Protein AF-A0A9W8U5X9-F1 (afdb_monomer_lite)

pLDDT: mean 73.39, std 24.82, range [21.52, 97.94]

Structure (mmCIF, N/CA/C/O backbone):
data_AF-A0A9W8U5X9-F1
#
_entry.id   AF-A0A9W8U5X9-F1
#
loop_
_atom_site.group_PDB
_atom_site.id
_atom_site.type_symbol
_atom_site.label_atom_id
_atom_site.label_alt_id
_atom_site.label_comp_id
_atom_site.label_asym_id
_atom_site.label_entity_id
_atom_site.label_seq_id
_atom_site.pdbx_PDB_ins_code
_atom_site.Cartn_x
_atom_site.Cartn_y
_atom_site.Cartn_z
_atom_site.occupancy
_atom_site.B_iso_or_equiv
_atom_site.auth_seq_id
_atom_site.auth_comp_id
_atom_site.auth_asym_id
_atom_site.auth_atom_id
_atom_site.pdbx_PDB_model_num
ATOM 1 N N . MET A 1 1 ? -7.159 12.936 2.677 1.00 35.84 1 MET A N 1
ATOM 2 C CA . MET A 1 1 ? -6.152 11.937 3.101 1.00 35.84 1 MET A CA 1
ATOM 3 C C . MET A 1 1 ? -6.748 10.562 2.838 1.00 35.84 1 MET A C 1
ATOM 5 O O . MET A 1 1 ? -7.940 10.432 3.098 1.00 35.84 1 MET A O 1
ATOM 9 N N . PRO A 1 2 ? -6.015 9.582 2.287 1.00 42.84 2 PRO A N 1
ATOM 10 C CA . PRO A 1 2 ? -6.520 8.214 2.183 1.00 42.84 2 PRO A CA 1
ATOM 11 C C . PRO A 1 2 ? -6.536 7.567 3.576 1.00 42.84 2 PRO A C 1
ATOM 13 O O . PRO A 1 2 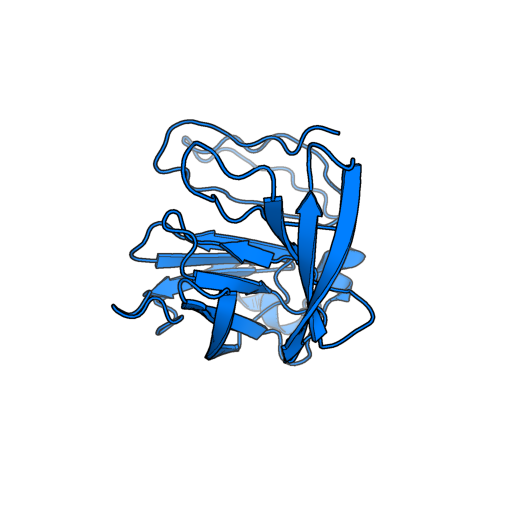? -5.549 7.655 4.303 1.00 42.84 2 PRO A O 1
ATOM 16 N N . ALA A 1 3 ? -7.657 6.956 3.952 1.00 40.34 3 ALA A N 1
ATOM 17 C CA . ALA A 1 3 ? -7.837 6.244 5.214 1.00 40.34 3 ALA A CA 1
ATOM 18 C C . ALA A 1 3 ? -8.551 4.914 4.932 1.00 40.34 3 ALA A C 1
ATOM 20 O O . ALA A 1 3 ? -9.493 4.897 4.141 1.00 40.34 3 ALA A O 1
ATOM 21 N N . ILE A 1 4 ? -8.103 3.814 5.548 1.00 53.66 4 ILE A N 1
ATOM 22 C CA . ILE A 1 4 ? -8.698 2.475 5.357 1.00 53.66 4 ILE A CA 1
ATOM 23 C C . ILE A 1 4 ? -9.261 1.978 6.670 1.00 53.66 4 ILE A C 1
ATOM 25 O O . ILE A 1 4 ? -8.549 1.964 7.666 1.00 53.66 4 ILE A O 1
ATOM 29 N N . GLU A 1 5 ? -10.502 1.520 6.647 1.00 49.66 5 GLU A N 1
ATOM 30 C CA . GLU A 1 5 ? -11.212 1.016 7.814 1.00 49.66 5 GLU A CA 1
ATOM 31 C C . GLU A 1 5 ? -10.883 -0.457 8.104 1.00 49.66 5 GLU A C 1
ATOM 33 O O . GLU A 1 5 ? -11.102 -1.325 7.255 1.00 49.66 5 GLU A O 1
ATOM 38 N N . PHE A 1 6 ? -10.439 -0.775 9.320 1.00 51.28 6 PHE A N 1
ATOM 39 C CA . PHE A 1 6 ? -10.367 -2.148 9.826 1.00 51.28 6 PHE A CA 1
ATOM 40 C C . PHE A 1 6 ? -11.738 -2.558 10.365 1.00 51.28 6 PHE A C 1
ATOM 42 O O . PHE A 1 6 ? -12.328 -1.851 11.180 1.00 51.28 6 PHE A O 1
ATOM 49 N N . ALA A 1 7 ? -12.263 -3.689 9.887 1.00 44.75 7 ALA A N 1
ATOM 50 C CA . ALA A 1 7 ? -13.548 -4.200 10.348 1.00 44.75 7 ALA A CA 1
ATOM 51 C C . ALA A 1 7 ? -13.396 -4.712 11.783 1.00 44.75 7 ALA A C 1
ATOM 53 O O . ALA A 1 7 ? -12.602 -5.616 12.037 1.00 44.75 7 ALA A O 1
ATOM 54 N N . SER A 1 8 ? -14.181 -4.160 12.699 1.00 46.00 8 SER A N 1
ATOM 55 C CA . SER A 1 8 ? -14.474 -4.792 13.976 1.00 46.00 8 SER A CA 1
ATOM 56 C C . SER A 1 8 ? -15.740 -5.646 13.837 1.00 46.00 8 SER A C 1
ATOM 58 O O . SER A 1 8 ? -16.593 -5.408 12.980 1.00 46.00 8 SER A O 1
ATOM 60 N N . SER A 1 9 ? -15.818 -6.705 14.645 1.00 43.50 9 SER A N 1
ATOM 61 C CA . SER A 1 9 ? -16.975 -7.596 14.780 1.00 43.50 9 SER A CA 1
ATOM 62 C C . SER A 1 9 ? -18.294 -6.822 14.798 1.00 43.50 9 SER A C 1
ATOM 64 O O . SER A 1 9 ? -18.358 -5.785 15.459 1.00 43.50 9 SER A O 1
ATOM 66 N N . TYR A 1 10 ? -19.341 -7.357 14.154 1.00 39.31 10 TYR A N 1
ATOM 67 C CA . TYR A 1 10 ? -20.735 -6.921 14.328 1.00 39.31 10 TYR A CA 1
ATOM 68 C C . TYR A 1 10 ? -20.986 -6.548 15.809 1.00 39.31 10 TYR A C 1
ATOM 70 O O . TYR A 1 10 ? -21.071 -7.439 16.650 1.00 39.31 10 TYR A O 1
ATOM 78 N N . GLY A 1 11 ? -21.018 -5.244 16.134 1.00 52.34 11 GLY A N 1
ATOM 79 C CA . GLY A 1 11 ? -21.238 -4.740 17.500 1.00 52.34 11 GLY A CA 1
ATOM 80 C C . GLY A 1 11 ? -20.223 -3.745 18.089 1.00 52.34 11 GLY A C 1
ATOM 81 O O . GLY A 1 11 ? -20.489 -3.231 19.170 1.00 52.34 11 GLY A O 1
ATOM 82 N N . SER A 1 12 ? -19.096 -3.430 17.439 1.00 63.41 12 SER A N 1
ATOM 83 C CA . SER A 1 12 ? -18.187 -2.375 17.934 1.00 63.41 12 SER A CA 1
ATOM 84 C C . SER A 1 12 ? -18.509 -1.016 17.307 1.00 63.41 12 SER A C 1
ATOM 86 O O . SER A 1 12 ? -18.549 -0.893 16.088 1.00 63.41 12 SER A O 1
ATOM 88 N N . SER A 1 13 ? -18.698 0.017 18.136 1.00 83.38 13 SER A N 1
ATOM 89 C CA . SER A 1 13 ? -18.871 1.410 17.688 1.00 83.38 13 SER A CA 1
ATOM 90 C C . SER A 1 13 ? -17.575 2.047 17.185 1.00 83.38 13 SER A C 1
ATOM 92 O O . SER A 1 13 ? -17.617 3.112 16.565 1.00 83.38 13 SER A O 1
ATOM 94 N N . VAL A 1 14 ? -16.431 1.412 17.458 1.00 84.94 14 VAL A N 1
ATOM 95 C CA . VAL A 1 14 ? -15.103 1.917 17.117 1.00 84.94 14 VAL A CA 1
ATOM 96 C C . VAL A 1 14 ? -14.559 1.215 15.875 1.00 84.94 14 VAL A C 1
ATOM 98 O O . VAL A 1 14 ? -14.486 -0.020 15.809 1.00 84.94 14 VAL A O 1
ATOM 101 N N . HIS A 1 15 ? -14.124 2.032 14.921 1.00 82.88 15 HIS A N 1
ATOM 102 C CA . HIS A 1 15 ? -13.477 1.640 13.675 1.00 82.88 15 HIS A CA 1
ATOM 103 C C . HIS A 1 15 ? -12.040 2.149 13.674 1.00 82.88 15 HIS A C 1
ATOM 105 O O . HIS A 1 15 ? -11.787 3.296 14.039 1.00 82.88 15 HIS A O 1
ATOM 111 N N . HIS A 1 16 ? -11.088 1.320 13.257 1.00 84.12 16 HIS A N 1
ATOM 112 C CA . HIS A 1 16 ? -9.693 1.747 13.165 1.00 84.12 16 HIS A CA 1
ATOM 113 C C . HIS A 1 16 ? -9.366 2.165 11.740 1.00 84.12 16 HIS A C 1
ATOM 115 O O . HIS A 1 16 ? -9.841 1.544 10.794 1.00 84.12 16 HIS A O 1
ATOM 121 N N . LEU A 1 17 ? -8.559 3.211 11.591 1.00 84.88 17 LEU A N 1
ATOM 122 C CA . LEU A 1 17 ? -8.141 3.756 10.308 1.00 84.88 17 LEU A CA 1
ATOM 123 C C . LEU A 1 17 ? -6.622 3.858 10.259 1.00 84.88 17 LEU A C 1
ATOM 125 O O . LEU A 1 17 ? -6.028 4.400 11.183 1.00 84.88 17 LEU A O 1
ATOM 129 N N . VAL A 1 18 ? -5.983 3.411 9.181 1.00 86.06 18 VAL A N 1
ATOM 130 C CA . VAL A 1 18 ? -4.566 3.735 8.935 1.00 86.06 18 VAL A CA 1
ATOM 131 C C . VAL A 1 18 ? -4.474 4.826 7.889 1.00 86.06 18 VAL A C 1
ATOM 133 O O . VAL A 1 18 ? -5.114 4.743 6.841 1.00 86.06 18 VAL A O 1
ATOM 136 N N . SER A 1 19 ? -3.662 5.838 8.181 1.00 85.00 19 SER A N 1
ATOM 137 C CA . SER A 1 19 ? -3.425 6.978 7.303 1.00 85.00 19 SER A CA 1
ATOM 138 C C . SER A 1 19 ? -1.935 7.194 7.058 1.00 85.00 19 SER A C 1
ATOM 140 O O . SER A 1 19 ? -1.119 7.147 7.983 1.00 85.00 19 SER A O 1
ATOM 142 N N . GLY A 1 20 ? -1.599 7.456 5.797 1.00 83.06 20 GLY A N 1
ATOM 143 C CA . GLY A 1 20 ? -0.286 7.920 5.359 1.00 83.06 20 GLY A CA 1
ATOM 144 C C . GLY A 1 20 ? -0.199 9.445 5.268 1.00 83.06 20 GLY A C 1
ATOM 145 O O . GLY A 1 20 ? -1.198 10.157 5.377 1.00 83.06 20 GLY A O 1
ATOM 146 N N . SER A 1 21 ? 1.008 9.966 5.044 1.00 78.19 21 SER A N 1
ATOM 147 C CA . SER A 1 21 ? 1.238 11.404 4.887 1.00 78.19 21 SER A CA 1
ATOM 148 C C . SER A 1 21 ? 2.274 11.721 3.809 1.00 78.19 21 SER A C 1
ATOM 150 O O . SER A 1 21 ? 3.272 11.023 3.649 1.00 78.19 21 SER A O 1
ATOM 152 N N . TYR A 1 22 ? 2.064 12.847 3.120 1.00 80.44 22 TYR A N 1
ATOM 153 C CA . TYR A 1 22 ? 3.024 13.440 2.183 1.00 80.44 22 TYR A CA 1
ATOM 154 C C . TYR A 1 22 ? 4.169 14.178 2.887 1.00 80.44 22 TYR A C 1
ATOM 156 O O . TYR A 1 22 ? 5.145 14.544 2.240 1.00 80.44 22 TYR A O 1
ATOM 164 N N . THR A 1 23 ? 4.053 14.439 4.190 1.00 77.94 23 THR A N 1
ATOM 165 C CA . THR A 1 23 ? 4.989 15.293 4.941 1.00 77.94 23 THR A CA 1
ATOM 166 C C . THR A 1 23 ? 5.577 14.616 6.173 1.00 77.94 23 THR A C 1
ATOM 168 O O . THR A 1 23 ? 6.501 15.153 6.777 1.00 77.94 23 THR A O 1
ATOM 171 N N . ASN A 1 24 ? 5.083 13.433 6.544 1.00 80.81 24 ASN A N 1
ATOM 172 C CA . ASN A 1 24 ? 5.564 12.678 7.695 1.00 80.81 24 ASN A CA 1
ATOM 173 C C . ASN A 1 24 ? 5.850 11.226 7.295 1.00 80.81 24 ASN A C 1
ATOM 175 O O . ASN A 1 24 ? 5.055 10.612 6.590 1.00 80.81 24 ASN A O 1
ATOM 179 N N . LYS A 1 25 ? 6.972 10.680 7.778 1.00 89.12 25 LYS A N 1
ATOM 180 C CA . LYS A 1 25 ? 7.417 9.298 7.527 1.00 89.12 25 LYS A CA 1
ATOM 181 C C . LYS A 1 25 ? 6.782 8.263 8.469 1.00 89.12 25 LYS A C 1
ATOM 183 O O . LYS A 1 25 ? 7.341 7.191 8.697 1.00 89.12 25 LYS A O 1
ATOM 188 N N . THR A 1 26 ? 5.644 8.615 9.050 1.00 88.00 26 THR A N 1
ATOM 189 C CA . THR A 1 26 ? 4.918 7.846 10.060 1.00 88.00 26 THR A CA 1
ATOM 190 C C . THR A 1 26 ? 3.534 7.534 9.516 1.00 88.00 26 THR A C 1
ATOM 192 O O . THR A 1 26 ? 2.896 8.409 8.926 1.00 88.00 26 THR A O 1
ATOM 195 N N . LEU A 1 27 ? 3.067 6.308 9.731 1.00 86.25 27 LEU A N 1
ATOM 196 C CA . LEU A 1 27 ? 1.662 5.960 9.558 1.00 86.25 27 LEU A CA 1
ATOM 197 C C . LEU A 1 27 ? 0.915 6.251 10.862 1.00 86.25 27 LEU A C 1
ATOM 199 O O . LEU A 1 27 ? 1.410 5.971 11.956 1.00 86.25 27 LEU A O 1
ATOM 203 N N . PHE A 1 28 ? -0.284 6.804 10.745 1.00 85.94 28 PHE A N 1
ATOM 204 C CA . PHE A 1 28 ? -1.136 7.125 11.884 1.00 85.94 28 PHE A CA 1
ATOM 205 C C . PHE A 1 28 ? -2.256 6.097 11.969 1.00 85.94 28 PHE A C 1
ATOM 207 O O . PHE A 1 28 ? -3.054 5.991 11.037 1.00 85.94 28 PHE A O 1
ATOM 214 N N . LEU A 1 29 ? -2.318 5.363 13.080 1.00 87.69 29 LEU A N 1
ATOM 215 C CA . LEU A 1 29 ? -3.472 4.544 13.419 1.00 87.69 29 LEU A CA 1
ATOM 216 C C . LEU A 1 29 ? -4.455 5.421 14.188 1.00 87.69 29 LEU A C 1
ATOM 218 O O . LEU A 1 29 ? -4.180 5.860 15.305 1.00 87.69 29 LEU A O 1
ATOM 222 N N . LEU A 1 30 ? -5.600 5.681 13.583 1.00 85.50 30 LEU A N 1
ATOM 223 C CA . LEU A 1 30 ? -6.680 6.466 14.153 1.00 85.50 30 LEU A CA 1
ATOM 224 C C . LEU A 1 30 ? -7.798 5.531 14.616 1.00 85.50 30 LEU A C 1
ATOM 226 O O . LEU A 1 30 ? -7.996 4.462 14.041 1.00 85.50 30 LEU A O 1
ATOM 230 N N . ALA A 1 31 ? -8.543 5.946 15.629 1.00 85.31 31 ALA A N 1
ATOM 231 C CA . ALA A 1 31 ? -9.768 5.294 16.061 1.00 85.31 31 ALA A CA 1
ATOM 232 C C . ALA A 1 31 ? -10.932 6.270 15.872 1.00 85.31 31 ALA A C 1
ATOM 234 O O . ALA A 1 31 ? -10.899 7.394 16.373 1.00 85.31 31 ALA A O 1
ATOM 235 N N . PHE A 1 32 ? -11.939 5.850 15.114 1.00 84.12 32 PHE A N 1
ATOM 236 C CA . PHE A 1 32 ? -13.176 6.584 14.907 1.00 84.12 32 PHE A CA 1
ATOM 237 C C . PHE A 1 32 ? -14.304 5.917 15.689 1.00 84.12 32 PHE A C 1
ATOM 239 O O . PHE A 1 32 ? -14.689 4.789 15.380 1.00 84.12 32 PHE A O 1
ATOM 246 N N . ASP A 1 33 ? -14.831 6.611 16.692 1.00 84.06 33 ASP A N 1
ATOM 247 C CA . ASP A 1 33 ? -16.023 6.187 17.421 1.00 84.06 33 ASP A CA 1
ATOM 248 C C . ASP A 1 33 ? -17.265 6.773 16.740 1.00 84.06 33 ASP A C 1
ATOM 250 O O . ASP A 1 33 ? -17.455 7.989 16.692 1.00 84.06 33 ASP A O 1
ATOM 254 N N . THR A 1 34 ? -18.123 5.907 16.209 1.00 84.19 34 THR A N 1
ATOM 255 C CA . THR A 1 34 ? -19.346 6.298 15.491 1.00 84.19 34 THR A CA 1
ATOM 256 C C . THR A 1 34 ? -20.439 6.861 16.397 1.00 84.19 34 THR A C 1
ATOM 258 O O . THR A 1 34 ? -21.255 7.661 15.933 1.00 84.19 34 THR A O 1
ATOM 261 N N . ILE A 1 35 ? -20.458 6.486 17.681 1.00 88.38 35 ILE A N 1
ATOM 262 C CA . ILE A 1 35 ? -21.434 6.971 18.664 1.00 88.38 35 ILE A CA 1
ATOM 263 C C . ILE A 1 35 ? -20.991 8.339 19.176 1.00 88.38 35 ILE A C 1
ATOM 265 O O . ILE A 1 35 ? -21.757 9.301 19.110 1.00 88.38 35 ILE A O 1
ATOM 269 N N . ALA A 1 36 ? -19.744 8.441 19.643 1.00 90.88 36 ALA A N 1
ATOM 270 C CA . ALA A 1 36 ? -19.184 9.696 20.142 1.00 90.88 36 ALA A CA 1
ATOM 271 C C . ALA A 1 36 ? -18.856 10.691 19.014 1.00 90.88 36 ALA A C 1
ATOM 273 O O . ALA A 1 36 ? -18.703 11.884 19.273 1.00 90.88 36 ALA A O 1
ATOM 274 N N . ARG A 1 37 ? -18.770 10.212 17.764 1.00 87.56 37 ARG A N 1
ATOM 275 C CA . ARG A 1 37 ? -18.363 10.969 16.566 1.00 87.56 37 ARG A CA 1
ATOM 276 C C . ARG A 1 37 ? -16.992 11.618 16.728 1.00 87.56 37 ARG A C 1
ATOM 278 O O . ARG A 1 37 ? -16.761 12.738 16.274 1.00 87.56 37 ARG A O 1
ATOM 285 N N . THR A 1 38 ? -16.081 10.910 17.383 1.00 87.25 38 THR A N 1
ATOM 286 C CA . THR A 1 38 ? -14.722 11.378 17.651 1.00 87.25 38 THR A CA 1
ATOM 287 C C . THR A 1 38 ? -13.715 10.584 16.836 1.00 87.25 38 THR A C 1
ATOM 289 O O . THR A 1 38 ? -13.844 9.376 16.659 1.00 87.25 38 THR A O 1
ATOM 292 N N . LEU A 1 39 ? -12.699 11.285 16.335 1.00 84.38 39 LEU A N 1
ATOM 293 C CA . LEU A 1 39 ? -11.536 10.695 15.687 1.00 84.38 39 LEU A CA 1
ATOM 294 C C . LEU A 1 39 ? -10.322 10.971 16.569 1.00 84.38 39 LEU A C 1
ATOM 296 O O . LEU A 1 39 ? -9.963 12.129 16.783 1.00 84.38 39 LEU A O 1
ATOM 300 N N . THR A 1 40 ? -9.701 9.921 17.089 1.00 87.56 40 THR A N 1
ATOM 301 C CA . THR A 1 40 ? -8.541 10.024 17.975 1.00 87.56 40 THR A CA 1
ATOM 302 C C . THR A 1 40 ? -7.329 9.350 17.353 1.00 87.56 40 THR A C 1
ATOM 304 O O . THR A 1 40 ? -7.445 8.391 16.591 1.00 87.56 40 THR A O 1
ATOM 307 N N . LEU A 1 41 ? -6.141 9.861 17.667 1.00 87.31 41 LEU A N 1
ATOM 308 C CA . LEU A 1 41 ? -4.899 9.164 17.364 1.00 87.31 41 LEU A CA 1
ATOM 309 C C . LEU A 1 41 ? -4.738 8.023 18.372 1.00 87.31 41 LEU A C 1
ATOM 311 O O . LEU A 1 41 ? -4.565 8.284 19.559 1.00 87.31 41 LEU A O 1
ATOM 315 N N . ASN A 1 42 ? -4.795 6.781 17.899 1.00 85.88 42 ASN A N 1
ATOM 316 C CA . ASN A 1 42 ? -4.595 5.602 18.735 1.00 85.88 42 ASN A CA 1
ATOM 317 C C . ASN A 1 42 ? -3.099 5.303 18.905 1.00 85.88 42 ASN A C 1
ATOM 319 O O . ASN A 1 42 ? -2.603 5.152 20.018 1.00 85.88 42 ASN A O 1
ATOM 323 N N . SER A 1 43 ? -2.358 5.253 17.797 1.00 89.94 43 SER A N 1
ATOM 324 C CA . SER A 1 43 ? -0.911 5.036 17.818 1.00 89.94 43 SER A CA 1
ATOM 325 C C . SER A 1 43 ? -0.236 5.520 16.536 1.00 89.94 43 SER A C 1
ATOM 327 O O . SER A 1 43 ? -0.880 5.889 15.549 1.00 89.94 43 SER A O 1
ATOM 329 N N . THR A 1 44 ? 1.092 5.529 16.556 1.00 92.75 44 THR A N 1
ATOM 330 C CA . THR A 1 44 ? 1.934 5.780 15.390 1.00 92.75 44 THR A CA 1
ATOM 331 C C . THR A 1 44 ? 2.726 4.529 15.032 1.00 92.75 44 THR A C 1
ATOM 333 O O . THR A 1 44 ? 3.125 3.754 15.901 1.00 92.75 44 THR A O 1
ATOM 336 N N . VAL A 1 45 ? 2.963 4.339 13.737 1.00 89.94 45 VAL A N 1
ATOM 337 C CA . VAL A 1 45 ? 3.711 3.205 13.188 1.00 89.94 45 VAL A CA 1
ATOM 338 C C . VAL A 1 45 ? 4.837 3.750 12.307 1.00 89.94 45 VAL A C 1
ATOM 340 O O . VAL A 1 45 ? 4.587 4.658 11.507 1.00 89.94 45 VAL A O 1
ATOM 343 N N . PRO A 1 46 ? 6.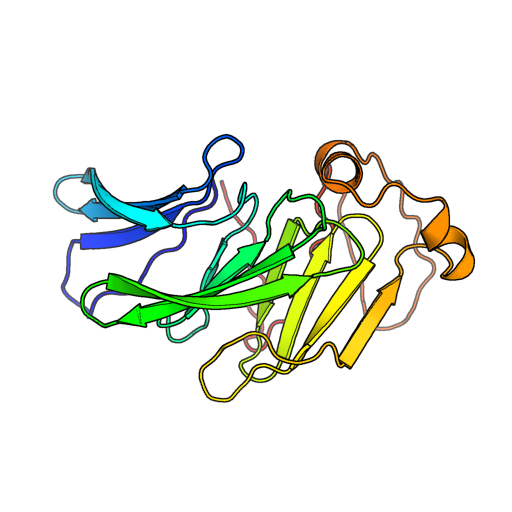073 3.230 12.410 1.00 93.81 46 PRO A N 1
ATOM 344 C CA . PRO A 1 46 ? 7.135 3.577 11.470 1.00 93.81 46 PRO A CA 1
ATOM 345 C C . PRO A 1 46 ? 6.690 3.317 10.022 1.00 93.81 46 PRO A C 1
ATOM 347 O O . PRO A 1 46 ? 6.425 2.177 9.648 1.00 93.81 46 PRO A O 1
ATOM 350 N N . GLY A 1 47 ? 6.568 4.385 9.226 1.00 84.81 47 GLY A N 1
ATOM 351 C CA . GLY A 1 47 ? 6.125 4.305 7.830 1.00 84.81 47 GLY A CA 1
ATOM 352 C C . GLY A 1 47 ? 7.282 4.108 6.853 1.00 84.81 47 GLY A C 1
ATOM 353 O O . GLY A 1 47 ? 7.130 3.469 5.822 1.00 84.81 47 GLY A O 1
ATOM 354 N N . PHE A 1 48 ? 8.473 4.607 7.192 1.00 89.56 48 PHE A N 1
ATOM 355 C CA . PHE A 1 48 ? 9.680 4.526 6.352 1.00 89.56 48 PHE A CA 1
ATOM 356 C C . PHE A 1 48 ? 9.586 5.276 5.009 1.00 89.56 48 PHE A C 1
ATOM 358 O O . PHE A 1 48 ? 10.555 5.304 4.254 1.00 89.56 48 PHE A O 1
ATOM 365 N N . GLY A 1 49 ? 8.487 5.983 4.739 1.00 86.75 49 GLY A N 1
ATOM 366 C CA . GLY A 1 49 ? 8.313 6.767 3.524 1.00 86.75 49 GLY A CA 1
ATOM 367 C C . GLY A 1 49 ? 7.214 7.818 3.638 1.00 86.75 49 GLY A C 1
ATOM 368 O O . GLY A 1 49 ? 6.495 7.900 4.628 1.00 86.75 49 GLY A O 1
ATOM 369 N N . LEU A 1 50 ? 7.109 8.660 2.612 1.00 86.25 50 LEU A N 1
ATOM 370 C CA . LEU A 1 50 ? 5.999 9.600 2.465 1.00 86.25 50 LEU A CA 1
ATOM 371 C C . LEU A 1 50 ? 4.903 8.902 1.659 1.00 86.25 50 LEU A C 1
ATOM 373 O O . LEU A 1 50 ? 5.044 8.726 0.446 1.00 86.25 50 LEU A O 1
ATOM 377 N N . HIS A 1 51 ? 3.852 8.458 2.340 1.00 85.00 51 HIS A N 1
ATOM 378 C CA . HIS A 1 51 ? 2.846 7.572 1.764 1.00 85.00 51 HIS A CA 1
ATOM 379 C C . HIS A 1 51 ? 1.688 8.351 1.153 1.00 85.00 51 HIS A C 1
ATOM 381 O O . HIS A 1 51 ? 0.862 8.935 1.856 1.00 85.00 51 HIS A O 1
ATOM 387 N N . GLN A 1 52 ? 1.624 8.324 -0.177 1.00 82.44 52 GLN A N 1
ATOM 388 C CA . GLN A 1 52 ? 0.503 8.850 -0.954 1.00 82.44 52 GLN A CA 1
ATOM 389 C C . GLN A 1 52 ? -0.689 7.892 -0.950 1.00 82.44 52 GLN A C 1
ATOM 391 O O . GLN A 1 52 ? -1.830 8.350 -0.999 1.00 82.44 52 GLN A O 1
ATOM 396 N N . PHE A 1 53 ? -0.429 6.587 -0.915 1.00 85.44 53 PHE A N 1
ATOM 397 C CA . PHE A 1 53 ? -1.450 5.555 -0.972 1.00 85.44 53 PHE A CA 1
ATOM 398 C C . PHE A 1 53 ? -1.142 4.466 0.046 1.00 85.44 53 PHE A C 1
ATOM 400 O O . PHE A 1 53 ? -0.001 4.021 0.170 1.00 85.44 53 PHE A O 1
ATOM 407 N N . VAL A 1 54 ? -2.178 4.053 0.763 1.00 86.25 54 VAL A N 1
ATOM 408 C CA . VAL A 1 54 ? -2.153 2.944 1.710 1.00 86.25 54 VAL A CA 1
ATOM 409 C C . VAL A 1 54 ? -3.408 2.119 1.427 1.00 86.25 54 VAL A C 1
ATOM 411 O O . VAL A 1 54 ? -4.456 2.698 1.131 1.00 86.25 54 VAL A O 1
ATOM 414 N N . THR A 1 55 ? -3.322 0.796 1.532 1.00 86.94 55 THR A N 1
ATOM 415 C CA . THR A 1 55 ? -4.465 -0.126 1.449 1.00 86.94 55 THR A CA 1
ATOM 416 C C . THR A 1 55 ? -4.282 -1.322 2.388 1.00 86.94 55 THR A C 1
ATOM 418 O O . THR A 1 55 ? -3.216 -1.492 2.981 1.00 86.94 55 THR A O 1
ATOM 421 N N . THR A 1 56 ? -5.320 -2.143 2.534 1.00 87.62 56 THR A N 1
ATOM 422 C CA . THR A 1 56 ? -5.272 -3.437 3.224 1.00 87.62 56 THR A CA 1
ATOM 423 C C . THR A 1 56 ? -5.640 -4.567 2.275 1.00 87.62 56 THR A C 1
ATOM 425 O O . THR A 1 56 ? -6.403 -4.346 1.334 1.00 87.62 56 THR A O 1
ATOM 428 N N . ASN A 1 57 ? -5.208 -5.788 2.590 1.00 86.31 57 ASN A N 1
ATOM 429 C CA . ASN A 1 57 ? -5.786 -6.978 1.966 1.00 86.31 57 ASN A CA 1
ATOM 430 C C . ASN A 1 57 ? -7.249 -7.193 2.411 1.00 86.31 57 ASN A C 1
ATOM 432 O O . ASN A 1 57 ? -7.750 -6.550 3.341 1.00 86.31 57 ASN A O 1
ATOM 436 N N . ALA A 1 58 ? -7.935 -8.153 1.785 1.00 82.69 58 ALA A N 1
ATOM 437 C CA . ALA A 1 58 ? -9.333 -8.472 2.097 1.00 82.69 58 ALA A CA 1
ATOM 438 C C . ALA A 1 58 ? -9.561 -8.907 3.560 1.00 82.69 58 ALA A C 1
ATOM 440 O O . ALA A 1 58 ? -10.594 -8.580 4.146 1.00 82.69 58 ALA A O 1
ATOM 441 N N . ALA A 1 59 ? -8.597 -9.617 4.158 1.00 86.00 59 ALA A N 1
ATOM 442 C CA . ALA A 1 59 ? -8.657 -10.056 5.554 1.00 86.00 59 ALA A CA 1
ATOM 443 C C . ALA A 1 59 ? -8.355 -8.929 6.561 1.00 86.00 59 ALA A C 1
ATOM 445 O O . ALA A 1 59 ? -8.598 -9.096 7.755 1.00 86.00 59 ALA A O 1
ATOM 446 N N . LYS A 1 60 ? -7.862 -7.779 6.082 1.00 85.50 60 LYS A N 1
ATOM 447 C CA . LYS A 1 60 ? -7.462 -6.607 6.874 1.00 85.50 60 LYS A CA 1
ATOM 448 C C . LYS A 1 60 ? -6.396 -6.900 7.931 1.00 85.50 60 LYS A C 1
ATOM 450 O O . LYS A 1 60 ? -6.271 -6.174 8.912 1.00 85.50 60 LYS A O 1
ATOM 455 N N . ASP A 1 61 ? -5.615 -7.949 7.721 1.00 91.56 61 ASP A N 1
ATOM 456 C CA . ASP A 1 61 ? -4.480 -8.325 8.560 1.00 91.56 61 ASP A CA 1
ATOM 457 C C . ASP A 1 61 ? -3.142 -7.972 7.890 1.00 91.56 61 ASP A C 1
ATOM 459 O O . ASP A 1 61 ? -2.077 -8.184 8.474 1.00 91.56 61 ASP A O 1
ATOM 463 N N . ARG A 1 62 ? -3.178 -7.416 6.672 1.00 95.50 62 ARG A N 1
ATOM 464 C CA . ARG A 1 62 ? -2.028 -6.837 5.972 1.00 95.50 62 ARG A CA 1
ATOM 465 C C . ARG A 1 62 ? -2.311 -5.416 5.538 1.00 95.50 62 ARG A C 1
ATOM 467 O O . ARG A 1 62 ? -3.426 -5.094 5.137 1.00 95.50 62 ARG A O 1
ATOM 474 N N . VAL A 1 63 ? -1.274 -4.588 5.596 1.00 95.06 63 VAL A N 1
ATOM 475 C CA . VAL A 1 63 ? -1.269 -3.216 5.089 1.00 95.06 63 VAL A CA 1
ATOM 476 C C . VAL A 1 63 ? -0.176 -3.079 4.052 1.00 95.06 63 VAL A C 1
ATOM 478 O O . VAL A 1 63 ? 0.951 -3.507 4.284 1.00 95.06 63 VAL A O 1
ATOM 481 N N . TYR A 1 64 ? -0.509 -2.437 2.941 1.00 95.06 64 TYR A N 1
ATOM 482 C CA . TYR A 1 64 ? 0.405 -2.135 1.852 1.00 95.06 64 TYR A CA 1
ATOM 483 C C . TYR A 1 64 ? 0.431 -0.636 1.608 1.00 95.06 64 TYR A C 1
ATOM 485 O O . TYR A 1 64 ? -0.609 0.021 1.666 1.00 95.06 64 TYR A O 1
ATOM 493 N N . ALA A 1 65 ? 1.603 -0.082 1.321 1.00 91.25 65 ALA A N 1
ATOM 494 C CA . ALA A 1 65 ? 1.724 1.333 1.010 1.00 91.25 65 ALA A CA 1
ATOM 495 C C . ALA A 1 65 ? 2.708 1.586 -0.123 1.00 91.25 65 ALA A C 1
ATOM 497 O O . ALA A 1 65 ? 3.756 0.946 -0.221 1.00 91.25 65 ALA A O 1
ATOM 498 N N . THR A 1 66 ? 2.396 2.589 -0.938 1.00 91.38 66 THR A N 1
ATOM 499 C CA . THR A 1 66 ? 3.387 3.201 -1.822 1.00 91.38 66 THR A CA 1
ATOM 500 C C . THR A 1 66 ? 4.131 4.288 -1.059 1.00 91.38 66 THR A C 1
ATOM 502 O O . THR A 1 66 ? 3.599 4.860 -0.103 1.00 91.38 66 THR A O 1
ATOM 505 N N . ALA A 1 67 ? 5.355 4.612 -1.469 1.00 88.25 67 ALA A N 1
ATOM 506 C CA . ALA A 1 67 ? 6.023 5.814 -0.996 1.00 88.25 67 ALA A CA 1
ATOM 507 C C . ALA A 1 67 ? 6.542 6.668 -2.147 1.00 88.25 67 ALA A C 1
ATOM 509 O O . ALA A 1 67 ? 7.061 6.180 -3.150 1.00 88.25 67 ALA A O 1
ATOM 510 N N . MET A 1 68 ? 6.48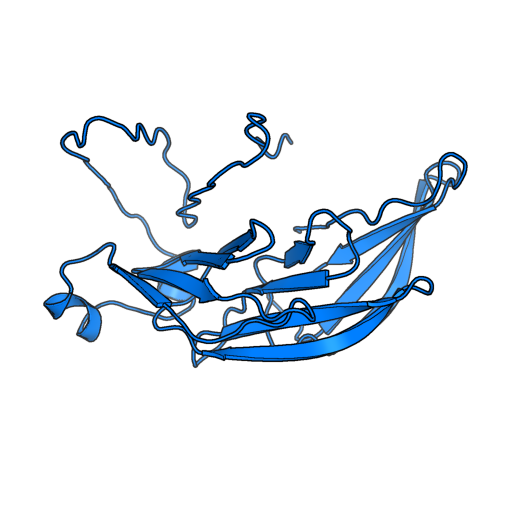7 7.980 -1.940 1.00 80.38 68 MET A N 1
ATOM 511 C CA . MET A 1 68 ? 7.214 8.965 -2.738 1.00 80.38 68 MET A CA 1
ATOM 512 C C . MET A 1 68 ? 8.680 9.055 -2.282 1.00 80.38 68 MET A C 1
ATOM 514 O O . MET A 1 68 ? 9.176 10.132 -1.941 1.00 80.38 68 MET A O 1
ATOM 518 N N . SER A 1 69 ? 9.343 7.910 -2.178 1.00 81.69 69 SER A N 1
ATOM 519 C CA . SER A 1 69 ? 10.751 7.797 -1.812 1.00 81.69 69 SER A CA 1
ATOM 520 C C . SER A 1 69 ? 11.648 7.827 -3.049 1.00 81.69 69 SER A C 1
ATOM 522 O O . SER A 1 69 ? 11.206 7.580 -4.173 1.00 81.69 69 SER A O 1
ATOM 524 N N . GLU A 1 70 ? 12.928 8.109 -2.818 1.00 84.25 70 GLU A N 1
ATOM 525 C CA . GLU A 1 70 ? 14.006 7.904 -3.782 1.00 84.25 70 GLU A CA 1
ATOM 526 C C . GLU A 1 70 ? 15.041 6.976 -3.116 1.00 84.25 70 GLU A C 1
ATOM 528 O O . GLU A 1 70 ? 15.638 7.378 -2.113 1.00 84.25 70 GLU A O 1
ATOM 533 N N . PRO A 1 71 ? 15.215 5.726 -3.597 1.00 89.56 71 PRO A N 1
ATOM 534 C CA . PRO A 1 71 ? 14.539 5.120 -4.753 1.00 89.56 71 PRO A CA 1
ATOM 535 C C . PRO A 1 71 ? 13.024 4.897 -4.528 1.00 89.56 71 PRO A C 1
ATOM 537 O O . PRO A 1 71 ? 12.587 4.828 -3.375 1.00 89.56 71 PRO A O 1
ATOM 540 N N . PRO A 1 72 ? 12.208 4.785 -5.598 1.00 91.38 72 PRO A N 1
ATOM 541 C CA . PRO A 1 72 ? 10.794 4.432 -5.483 1.00 91.38 72 PRO A CA 1
ATOM 542 C C . PRO A 1 72 ? 10.587 3.085 -4.789 1.00 91.38 72 PRO A C 1
ATOM 544 O O . PRO A 1 72 ? 11.239 2.101 -5.143 1.00 91.38 72 PRO A O 1
ATOM 547 N N . GLN A 1 73 ? 9.688 3.039 -3.802 1.00 94.56 73 GLN A N 1
ATOM 548 C CA . GLN A 1 73 ? 9.505 1.863 -2.947 1.00 94.56 73 GLN A CA 1
ATOM 549 C C . GLN A 1 73 ? 8.039 1.551 -2.631 1.00 94.56 73 GLN A C 1
ATOM 551 O O . GLN A 1 73 ? 7.178 2.438 -2.582 1.00 94.56 73 GLN A O 1
ATOM 556 N N . LEU A 1 74 ? 7.798 0.268 -2.366 1.00 95.62 74 LEU A N 1
ATOM 557 C CA . LEU A 1 74 ? 6.584 -0.297 -1.788 1.00 95.62 74 LEU A CA 1
ATOM 558 C C . LEU A 1 74 ? 6.895 -0.884 -0.415 1.00 95.62 74 LEU A C 1
ATOM 560 O O . LEU A 1 74 ? 8.000 -1.372 -0.179 1.00 95.62 74 LEU A O 1
ATOM 564 N N . PHE A 1 75 ? 5.903 -0.870 0.466 1.00 96.62 75 PHE A N 1
ATOM 565 C CA . PHE A 1 75 ? 6.033 -1.334 1.841 1.00 96.62 75 PHE A CA 1
ATOM 566 C C . PHE A 1 75 ? 4.869 -2.243 2.215 1.00 96.62 75 PHE A C 1
ATOM 568 O O . PHE A 1 75 ? 3.747 -2.041 1.743 1.00 96.62 75 PHE A O 1
ATOM 575 N N . SER A 1 76 ? 5.132 -3.209 3.095 1.00 97.56 76 SER A N 1
ATOM 576 C CA . SER A 1 76 ? 4.101 -4.073 3.669 1.00 97.56 76 SER A CA 1
ATOM 577 C C . SER A 1 76 ? 4.270 -4.271 5.174 1.00 97.56 76 SER A C 1
ATOM 579 O O . SER A 1 76 ? 5.387 -4.298 5.696 1.00 97.56 76 SER A O 1
ATOM 581 N N . TRP A 1 77 ? 3.144 -4.420 5.871 1.00 97.94 77 TRP A N 1
ATOM 582 C CA . TRP A 1 77 ? 3.075 -4.715 7.300 1.00 97.94 77 TRP A CA 1
ATOM 583 C C . TRP A 1 77 ? 2.029 -5.795 7.582 1.00 97.94 77 TRP A C 1
ATOM 585 O O . TRP A 1 77 ? 0.978 -5.833 6.941 1.00 97.94 77 TRP A O 1
ATOM 595 N N . ALA A 1 78 ? 2.284 -6.620 8.597 1.00 97.44 78 ALA A N 1
ATOM 596 C CA . ALA A 1 78 ? 1.271 -7.426 9.265 1.00 97.44 78 ALA A CA 1
ATOM 597 C C . ALA A 1 78 ? 0.608 -6.627 10.387 1.00 97.44 78 ALA A C 1
ATOM 599 O O . ALA A 1 78 ? 1.275 -5.859 11.083 1.00 97.44 78 ALA A O 1
ATOM 600 N N . VAL A 1 79 ? -0.692 -6.843 10.577 1.00 93.50 79 VAL A N 1
ATOM 601 C CA . VAL A 1 79 ? -1.495 -6.230 11.636 1.00 93.50 79 VAL A CA 1
ATOM 602 C C . VAL A 1 79 ? -2.144 -7.337 12.455 1.00 93.50 79 VAL A C 1
ATOM 604 O O . VAL A 1 79 ? -2.864 -8.176 11.915 1.00 93.50 79 VAL A O 1
ATOM 607 N N . ASP A 1 80 ? -1.875 -7.362 13.759 1.00 93.12 80 ASP A N 1
ATOM 608 C CA . ASP A 1 80 ? -2.513 -8.320 14.662 1.00 93.12 80 ASP A CA 1
ATOM 609 C C . ASP A 1 80 ? -3.901 -7.843 15.134 1.00 93.12 80 ASP A C 1
ATOM 611 O O . ASP A 1 80 ? -4.325 -6.708 14.910 1.00 93.12 80 ASP A O 1
ATOM 615 N N . LYS A 1 81 ? -4.613 -8.710 15.860 1.00 89.31 81 LYS A N 1
ATOM 616 C CA . LYS A 1 81 ? -5.935 -8.409 16.442 1.00 89.31 81 LYS A CA 1
ATOM 617 C C . LYS A 1 81 ? -5.955 -7.239 17.439 1.00 89.31 81 LYS A C 1
ATOM 619 O O . LYS A 1 81 ? -7.029 -6.768 17.794 1.00 89.31 81 LYS A O 1
ATOM 624 N N . ASN A 1 82 ? -4.791 -6.813 17.928 1.00 89.56 82 ASN A N 1
ATOM 625 C CA . ASN A 1 82 ? -4.624 -5.676 18.830 1.00 89.56 82 ASN A CA 1
ATOM 626 C C . ASN A 1 82 ? -4.128 -4.430 18.076 1.00 89.56 82 ASN A C 1
ATOM 628 O O . ASN A 1 82 ? -3.656 -3.486 18.710 1.00 89.56 82 ASN A O 1
ATOM 632 N N . TYR A 1 83 ? -4.197 -4.436 16.741 1.00 88.31 83 TYR A N 1
ATOM 633 C CA . TYR A 1 83 ? -3.712 -3.377 15.861 1.00 88.31 83 TYR A CA 1
ATOM 634 C C . TYR A 1 83 ? -2.219 -3.072 16.029 1.00 88.31 83 TYR A C 1
ATOM 636 O O . TYR A 1 83 ? -1.783 -1.929 15.876 1.00 88.31 83 TYR A O 1
ATOM 644 N N . ARG A 1 84 ? -1.411 -4.090 16.349 1.00 94.06 84 ARG A N 1
ATOM 645 C CA . ARG A 1 84 ? 0.049 -3.970 16.365 1.00 94.06 84 ARG A CA 1
ATOM 646 C C . ARG A 1 84 ? 0.607 -4.267 14.986 1.00 94.06 84 ARG A C 1
ATOM 648 O O . ARG A 1 84 ? 0.314 -5.305 14.398 1.00 94.06 84 ARG A O 1
ATOM 655 N N . PHE A 1 85 ? 1.438 -3.348 14.513 1.00 95.31 85 PHE A N 1
ATOM 656 C CA . PHE A 1 85 ? 2.035 -3.396 13.189 1.00 95.31 85 PHE A CA 1
ATOM 657 C C . PHE A 1 85 ? 3.421 -4.021 13.263 1.00 95.31 85 PHE A C 1
ATOM 659 O O . PHE A 1 85 ? 4.263 -3.588 14.047 1.00 95.31 85 PHE A O 1
ATOM 666 N N . THR A 1 86 ? 3.659 -5.002 12.401 1.00 97.44 86 THR A N 1
ATOM 667 C CA . THR A 1 86 ? 4.975 -5.606 12.181 1.00 97.44 86 THR A CA 1
ATOM 668 C C . THR A 1 86 ? 5.372 -5.345 10.739 1.00 97.44 86 THR A C 1
ATOM 670 O O . THR A 1 86 ? 4.658 -5.765 9.833 1.00 97.44 86 THR A O 1
ATOM 673 N N . HIS A 1 87 ? 6.470 -4.622 10.511 1.00 97.69 87 HIS A N 1
ATOM 674 C CA . HIS A 1 87 ? 7.004 -4.428 9.157 1.00 97.69 87 HIS A CA 1
ATOM 675 C C . HIS A 1 87 ? 7.415 -5.782 8.572 1.00 97.69 87 HIS A C 1
ATOM 677 O O . HIS A 1 87 ? 8.029 -6.586 9.273 1.00 97.69 87 HIS A O 1
ATOM 683 N N . LEU A 1 88 ? 7.012 -6.040 7.327 1.00 97.75 88 LEU A N 1
ATOM 684 C CA . LEU A 1 88 ? 7.302 -7.288 6.625 1.00 97.75 88 LEU A CA 1
ATOM 685 C C . LEU A 1 88 ? 8.368 -7.074 5.557 1.00 97.75 88 LEU A C 1
ATOM 687 O O . LEU A 1 88 ? 9.403 -7.724 5.599 1.00 97.75 88 LEU A O 1
ATOM 691 N N . ASP A 1 89 ? 8.122 -6.151 4.625 1.00 96.56 89 ASP A N 1
ATOM 692 C CA . ASP A 1 89 ? 9.002 -5.955 3.475 1.00 96.56 89 ASP A CA 1
ATOM 693 C C . ASP A 1 89 ? 9.045 -4.511 2.980 1.00 96.56 89 ASP A C 1
ATOM 695 O O . ASP A 1 89 ? 8.091 -3.737 3.129 1.00 96.56 89 ASP A O 1
ATOM 699 N N . THR A 1 90 ? 10.167 -4.195 2.332 1.00 96.38 90 THR A N 1
ATOM 700 C CA . THR A 1 90 ? 10.395 -2.983 1.542 1.00 96.38 90 THR A CA 1
ATOM 701 C C . THR A 1 90 ? 10.954 -3.395 0.188 1.00 96.38 90 THR A C 1
ATOM 703 O O . THR A 1 90 ? 12.033 -3.983 0.118 1.00 96.38 90 THR A O 1
ATOM 706 N N . VAL A 1 91 ? 10.252 -3.057 -0.891 1.00 95.75 91 VAL A N 1
ATOM 707 C CA . VAL A 1 91 ? 10.630 -3.459 -2.251 1.00 95.75 91 VAL A CA 1
ATOM 708 C C . VAL A 1 91 ? 10.856 -2.230 -3.116 1.00 95.75 91 VAL A C 1
ATOM 710 O O . VAL A 1 91 ? 10.021 -1.329 -3.156 1.00 95.75 91 VAL A O 1
ATOM 713 N N . ASN A 1 92 ? 11.993 -2.192 -3.809 1.00 95.00 92 ASN A N 1
ATOM 714 C CA . ASN A 1 92 ? 12.293 -1.146 -4.782 1.00 95.00 92 ASN A CA 1
ATOM 715 C C . ASN A 1 92 ? 11.534 -1.410 -6.087 1.00 95.00 92 ASN A C 1
ATOM 717 O O . ASN A 1 92 ? 11.515 -2.537 -6.572 1.00 95.00 92 ASN A O 1
ATOM 721 N N . ILE A 1 93 ? 10.993 -0.352 -6.683 1.00 93.62 93 ILE A N 1
ATOM 722 C CA . ILE A 1 93 ? 10.342 -0.378 -7.996 1.00 93.62 93 ILE A CA 1
ATOM 723 C C . ILE A 1 93 ? 10.979 0.661 -8.923 1.00 93.62 93 ILE A C 1
ATOM 725 O O . ILE A 1 93 ? 11.660 1.585 -8.476 1.00 93.62 93 ILE A O 1
ATOM 729 N N . THR A 1 94 ? 10.766 0.525 -10.231 1.00 91.19 94 THR A N 1
ATOM 730 C CA . THR A 1 94 ? 11.410 1.395 -11.229 1.00 91.19 94 THR A CA 1
ATOM 731 C C . THR A 1 94 ? 10.918 2.841 -11.176 1.00 91.19 94 THR A C 1
ATOM 733 O O . THR A 1 94 ? 11.713 3.763 -11.358 1.00 91.19 94 THR A O 1
ATOM 736 N N . SER A 1 95 ? 9.619 3.057 -10.949 1.00 87.44 95 SER A N 1
ATOM 737 C CA . SER A 1 95 ? 8.973 4.377 -10.946 1.00 87.44 95 SER A CA 1
ATOM 738 C C . SER A 1 95 ? 8.071 4.537 -9.726 1.00 87.44 95 SER A C 1
ATOM 740 O O . SER A 1 95 ? 7.458 3.574 -9.271 1.00 87.44 95 SER A O 1
ATOM 742 N N . SER A 1 96 ? 7.966 5.760 -9.196 1.00 88.56 96 SER A N 1
ATOM 743 C CA . SER A 1 96 ? 7.049 6.080 -8.096 1.00 88.56 96 SER A CA 1
ATOM 744 C C . SER A 1 96 ? 5.625 5.622 -8.403 1.00 88.56 96 SER A C 1
ATOM 746 O O . SER A 1 96 ? 5.068 5.961 -9.443 1.00 88.56 96 SER A O 1
ATOM 748 N N . SER A 1 97 ? 5.029 4.888 -7.461 1.00 86.94 97 SER A N 1
ATOM 749 C CA . SER A 1 97 ? 3.650 4.406 -7.550 1.00 86.94 97 SER A CA 1
ATOM 750 C C . SER A 1 97 ? 2.692 5.258 -6.715 1.00 86.94 97 SER A C 1
ATOM 752 O O . SER A 1 97 ? 3.006 5.671 -5.597 1.00 86.94 97 SER A O 1
ATOM 754 N N . CYS A 1 98 ? 1.491 5.487 -7.239 1.00 84.88 98 CYS A N 1
ATOM 755 C CA . CYS A 1 98 ? 0.370 6.137 -6.550 1.00 84.88 98 CYS A CA 1
ATOM 756 C C . CYS A 1 98 ? -0.770 5.183 -6.204 1.00 84.88 98 CYS A C 1
ATOM 758 O O . CYS A 1 98 ? -1.774 5.627 -5.650 1.00 84.88 98 CYS A O 1
ATOM 760 N N . TYR A 1 99 ? -0.655 3.912 -6.578 1.00 85.31 99 TYR A N 1
ATOM 761 C CA . TYR A 1 99 ? -1.709 2.929 -6.394 1.00 85.31 99 TYR A CA 1
ATOM 762 C C . TYR A 1 99 ? -1.125 1.561 -6.049 1.00 85.31 99 TYR A C 1
ATOM 764 O O . TYR A 1 99 ? -0.032 1.224 -6.513 1.00 85.31 99 TYR A O 1
ATOM 772 N N . PHE A 1 100 ? -1.869 0.796 -5.252 1.00 87.94 100 PHE A N 1
ATOM 773 C CA . PHE A 1 100 ? -1.551 -0.576 -4.875 1.00 87.94 100 PHE A CA 1
ATOM 774 C C . PHE A 1 100 ? -2.843 -1.395 -4.760 1.00 87.94 100 PHE A C 1
ATOM 776 O O . PHE A 1 100 ? -3.819 -0.917 -4.181 1.00 87.94 100 PHE A O 1
ATOM 783 N N . SER A 1 101 ? -2.835 -2.628 -5.250 1.00 87.50 101 SER A N 1
ATOM 784 C CA . SER A 1 101 ? -3.876 -3.628 -5.004 1.00 87.50 101 SER A CA 1
ATOM 785 C C . SER A 1 101 ? -3.269 -5.024 -4.864 1.00 87.50 101 SER A C 1
ATOM 787 O O . SER A 1 101 ? -2.116 -5.250 -5.235 1.00 87.50 101 SER A O 1
ATOM 789 N N . ASP A 1 102 ? -4.042 -5.964 -4.326 1.00 88.75 102 ASP A N 1
ATOM 790 C CA . ASP A 1 102 ? -3.684 -7.379 -4.269 1.00 88.75 102 ASP A CA 1
ATOM 791 C C . ASP A 1 102 ? -4.874 -8.285 -4.611 1.00 88.75 102 ASP A C 1
ATOM 793 O O . ASP A 1 102 ? -6.031 -7.889 -4.463 1.00 88.75 102 ASP A O 1
ATOM 797 N N . ASP A 1 103 ? -4.581 -9.507 -5.060 1.00 86.44 103 ASP A N 1
ATOM 798 C CA . ASP A 1 103 ? -5.568 -10.583 -5.255 1.00 86.44 103 ASP A CA 1
ATOM 799 C C . ASP A 1 103 ? -5.345 -11.784 -4.310 1.00 86.44 103 ASP A C 1
ATOM 801 O O . ASP A 1 103 ? -5.939 -12.851 -4.485 1.00 86.44 103 ASP A O 1
ATOM 805 N N . GLY A 1 104 ? -4.471 -11.619 -3.311 1.00 89.19 104 GLY A N 1
ATOM 806 C CA . GLY A 1 104 ? -4.019 -12.670 -2.398 1.00 89.19 104 GLY A CA 1
ATOM 807 C C . GLY A 1 104 ? -2.852 -13.530 -2.903 1.00 89.19 104 GLY A C 1
ATOM 808 O O . GLY A 1 104 ? -2.200 -14.174 -2.084 1.00 89.19 104 GLY A O 1
ATOM 809 N N . ASN A 1 105 ? -2.543 -13.522 -4.203 1.00 90.69 105 ASN A N 1
ATOM 810 C CA . ASN A 1 105 ? -1.377 -14.209 -4.781 1.00 90.69 105 ASN A CA 1
ATOM 811 C C . ASN A 1 105 ? -0.353 -13.231 -5.359 1.00 90.69 105 ASN A C 1
ATOM 813 O O . ASN A 1 105 ? 0.846 -13.506 -5.335 1.00 90.69 105 ASN A O 1
ATOM 817 N N . PHE A 1 106 ? -0.821 -12.096 -5.865 1.00 92.50 106 PHE A N 1
ATOM 818 C CA . PHE A 1 106 ? -0.023 -11.062 -6.491 1.00 92.50 106 PHE A CA 1
ATOM 819 C C . PHE A 1 106 ? -0.321 -9.700 -5.876 1.00 92.50 106 PHE A C 1
ATOM 821 O O . PHE A 1 106 ? -1.451 -9.388 -5.500 1.00 92.50 106 PHE A O 1
ATOM 828 N N . ALA A 1 107 ? 0.725 -8.885 -5.812 1.00 93.56 107 ALA A N 1
ATOM 829 C CA . ALA A 1 107 ? 0.662 -7.471 -5.504 1.00 93.56 107 ALA A CA 1
ATOM 830 C C . ALA A 1 107 ? 0.872 -6.679 -6.789 1.00 93.56 107 ALA A C 1
ATOM 832 O O . ALA A 1 107 ? 1.840 -6.903 -7.522 1.00 93.56 107 ALA A O 1
ATOM 833 N N . PHE A 1 108 ? -0.005 -5.715 -7.027 1.00 93.12 108 PHE A N 1
ATOM 834 C CA . PHE A 1 108 ? 0.031 -4.870 -8.199 1.00 93.12 108 PHE A CA 1
ATOM 835 C C . PHE A 1 108 ? 0.206 -3.412 -7.788 1.00 93.12 108 PHE A C 1
ATOM 837 O O . PHE A 1 108 ? -0.555 -2.888 -6.978 1.00 93.12 108 PHE A O 1
ATOM 844 N N . SER A 1 109 ? 1.190 -2.731 -8.367 1.00 90.62 109 SER A N 1
ATOM 845 C CA . SER A 1 109 ? 1.434 -1.310 -8.111 1.00 90.62 109 SER A CA 1
ATOM 846 C C . SER A 1 109 ? 1.495 -0.516 -9.404 1.00 90.62 109 SER A C 1
ATOM 848 O O . SER A 1 109 ? 2.075 -0.984 -10.383 1.00 90.62 109 SER A O 1
ATOM 850 N N . SER A 1 110 ? 0.946 0.698 -9.388 1.00 87.31 110 SER A N 1
ATOM 851 C CA . SER A 1 110 ? 0.917 1.600 -10.543 1.00 87.31 110 SER A CA 1
ATOM 852 C C . SER A 1 110 ? 1.360 3.001 -10.180 1.00 87.31 110 SER A C 1
ATOM 854 O O . SER A 1 110 ? 0.900 3.556 -9.176 1.00 87.31 110 SER A O 1
ATOM 856 N N . GLY A 1 111 ? 2.129 3.635 -11.059 1.00 77.44 111 GLY A N 1
ATOM 857 C CA . GLY A 1 111 ? 2.268 5.085 -11.086 1.00 77.44 111 GLY A CA 1
ATOM 858 C C . GLY A 1 111 ? 3.456 5.563 -11.909 1.00 77.44 111 GLY A C 1
ATOM 859 O O . GLY A 1 111 ? 4.373 4.815 -12.250 1.00 77.44 111 GLY A O 1
ATOM 860 N N . GLY A 1 112 ? 3.433 6.853 -12.245 1.00 80.19 112 GLY A N 1
ATOM 861 C CA . GLY A 1 112 ? 4.436 7.443 -13.123 1.00 80.19 112 GLY A CA 1
ATOM 862 C C . GLY A 1 112 ? 4.455 6.721 -14.470 1.00 80.19 112 GLY A C 1
ATOM 863 O O . GLY A 1 112 ? 3.436 6.683 -15.153 1.00 80.19 112 GLY A O 1
ATOM 864 N N . SER A 1 113 ? 5.607 6.155 -14.838 1.00 83.44 113 SER A N 1
ATOM 865 C CA . SER A 1 113 ? 5.818 5.539 -16.158 1.00 83.44 113 SER A CA 1
ATOM 866 C C . SER A 1 113 ? 5.774 4.004 -16.166 1.00 83.44 113 SER A C 1
ATOM 868 O O . SER A 1 113 ? 6.003 3.412 -17.223 1.00 83.44 113 SER A O 1
ATOM 870 N N . THR A 1 114 ? 5.509 3.346 -15.027 1.00 84.19 114 THR A N 1
ATOM 871 C CA . THR A 1 114 ? 5.464 1.874 -14.944 1.00 84.19 114 THR A CA 1
ATOM 872 C C . THR A 1 114 ? 4.311 1.351 -14.084 1.00 84.19 114 THR A C 1
ATOM 874 O O . THR A 1 114 ? 3.719 2.064 -13.270 1.00 84.19 114 THR A O 1
ATOM 877 N N . ALA A 1 115 ? 3.999 0.073 -14.277 1.00 88.12 115 ALA A N 1
ATOM 878 C CA . ALA A 1 115 ? 3.252 -0.750 -13.342 1.00 88.12 115 ALA A CA 1
ATOM 879 C C . ALA A 1 115 ? 4.054 -2.023 -13.053 1.00 88.12 115 ALA A C 1
ATOM 881 O O . ALA A 1 115 ? 4.641 -2.597 -13.965 1.00 88.12 115 ALA A O 1
ATOM 882 N N . ALA A 1 116 ? 4.085 -2.462 -11.800 1.00 90.94 116 ALA A N 1
ATOM 883 C CA . ALA A 1 116 ? 4.854 -3.627 -11.372 1.00 90.94 116 ALA A CA 1
ATOM 884 C C . ALA A 1 116 ? 3.942 -4.675 -10.734 1.00 90.94 116 ALA A C 1
ATOM 886 O O . ALA A 1 116 ? 3.019 -4.335 -9.989 1.00 90.94 116 ALA A O 1
ATOM 887 N N . ILE A 1 117 ? 4.233 -5.941 -11.022 1.00 94.12 117 ILE A N 1
ATOM 888 C CA . ILE A 1 117 ? 3.537 -7.107 -10.482 1.00 94.12 117 ILE A CA 1
ATOM 889 C C . ILE A 1 117 ? 4.547 -7.928 -9.690 1.00 94.12 117 ILE A C 1
ATOM 891 O O . ILE A 1 117 ? 5.592 -8.321 -10.212 1.00 94.12 117 ILE A O 1
ATOM 895 N N . HIS A 1 118 ? 4.231 -8.199 -8.430 1.00 97.69 118 HIS A N 1
ATOM 896 C CA . HIS A 1 118 ? 5.046 -9.005 -7.528 1.00 97.69 118 HIS A CA 1
ATOM 897 C C . HIS A 1 118 ? 4.257 -10.224 -7.069 1.00 97.69 118 HIS A C 1
ATOM 899 O O . HIS A 1 118 ? 3.048 -10.132 -6.871 1.00 97.69 118 HIS A O 1
ATOM 905 N N . ASN A 1 119 ? 4.935 -11.348 -6.843 1.00 97.31 119 ASN A N 1
ATOM 906 C CA . ASN A 1 119 ? 4.341 -12.425 -6.050 1.00 97.31 119 ASN A CA 1
ATOM 907 C C . ASN A 1 119 ? 4.095 -11.927 -4.623 1.00 97.31 119 ASN A C 1
ATOM 909 O O . ASN A 1 119 ? 4.927 -11.205 -4.076 1.00 97.31 119 ASN A O 1
ATOM 913 N N . LEU A 1 120 ? 3.017 -12.372 -3.990 1.00 96.31 120 LEU A N 1
ATOM 914 C CA . LEU A 1 120 ? 2.874 -12.311 -2.542 1.00 96.31 120 LEU A CA 1
ATOM 915 C C . LEU A 1 120 ? 3.390 -13.607 -1.925 1.00 96.31 120 LEU A C 1
ATOM 917 O O . LEU A 1 120 ? 3.076 -14.714 -2.368 1.00 96.31 120 LEU A O 1
ATOM 921 N N . ASN A 1 121 ? 4.203 -13.469 -0.885 1.00 97.56 121 ASN A N 1
ATOM 922 C CA . ASN A 1 121 ? 4.605 -14.606 -0.074 1.00 97.56 121 ASN A CA 1
ATOM 923 C C . ASN A 1 121 ? 3.415 -15.085 0.774 1.00 97.56 121 ASN A C 1
ATOM 925 O O . ASN A 1 121 ? 2.444 -14.361 0.991 1.00 97.56 121 ASN A O 1
ATOM 929 N N . LYS A 1 122 ? 3.497 -16.308 1.314 1.00 94.94 122 LYS A N 1
ATOM 930 C CA . LYS A 1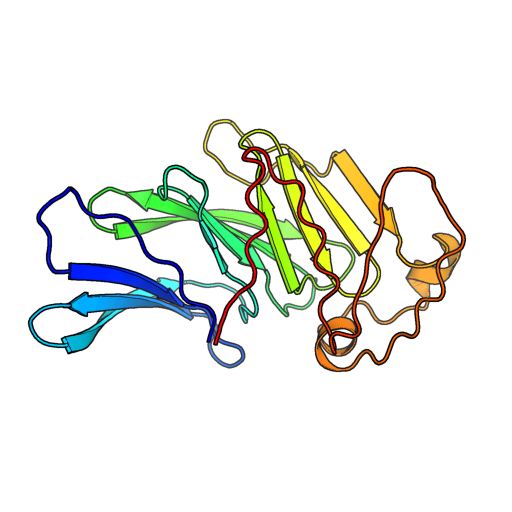 122 ? 2.425 -16.886 2.153 1.00 94.94 122 LYS A CA 1
ATOM 931 C C . LYS A 1 122 ? 2.086 -16.044 3.382 1.00 94.94 122 LYS A C 1
ATOM 933 O O . LYS A 1 122 ? 0.970 -16.115 3.884 1.00 94.94 122 LYS A O 1
ATOM 938 N N . ASP A 1 123 ? 3.054 -15.294 3.891 1.00 95.75 123 ASP A N 1
ATOM 939 C CA . ASP A 1 123 ? 2.875 -14.393 5.022 1.00 95.75 123 ASP A CA 1
ATOM 940 C C . ASP A 1 123 ? 2.309 -13.027 4.610 1.00 95.75 123 ASP A C 1
ATOM 942 O O . ASP A 1 123 ? 2.121 -12.190 5.484 1.00 95.75 123 ASP A O 1
ATOM 946 N N . GLY A 1 124 ? 2.005 -12.800 3.328 1.00 94.62 124 GLY A N 1
ATOM 947 C CA . GLY A 1 124 ? 1.469 -11.553 2.786 1.00 94.62 124 GLY A CA 1
ATOM 948 C C . GLY A 1 124 ? 2.521 -10.483 2.496 1.00 94.62 124 GLY A C 1
ATOM 949 O O . GLY A 1 124 ? 2.145 -9.370 2.132 1.00 94.62 124 GLY A O 1
ATOM 950 N N . SER A 1 125 ? 3.808 -10.785 2.659 1.00 97.75 125 SER A N 1
ATOM 951 C CA . SER A 1 125 ? 4.903 -9.883 2.299 1.00 97.75 125 SER A CA 1
ATOM 952 C C . SER A 1 125 ? 5.105 -9.802 0.775 1.00 97.75 125 SER A C 1
ATOM 954 O O . SER A 1 125 ? 4.692 -10.701 0.030 1.00 97.75 125 SER A O 1
ATOM 956 N N . ILE A 1 126 ? 5.681 -8.695 0.290 1.00 97.88 126 ILE A N 1
ATOM 957 C CA . ILE A 1 126 ? 5.858 -8.442 -1.149 1.00 97.88 126 ILE A CA 1
ATOM 958 C C . ILE A 1 126 ? 7.100 -9.197 -1.629 1.00 97.88 126 ILE A C 1
ATOM 960 O O . ILE A 1 126 ? 8.230 -8.814 -1.344 1.00 97.88 126 ILE A O 1
ATOM 964 N N . GLY A 1 127 ? 6.881 -10.269 -2.382 1.00 96.19 127 GLY A N 1
ATOM 965 C CA . GLY A 1 127 ? 7.927 -11.121 -2.928 1.00 96.19 127 GLY A CA 1
ATOM 966 C C . GLY A 1 127 ? 8.567 -10.573 -4.206 1.00 96.19 127 GLY A C 1
ATOM 967 O O . GLY A 1 127 ? 8.570 -9.379 -4.497 1.00 96.19 127 GLY A O 1
ATOM 968 N N . LYS A 1 128 ? 9.149 -11.479 -5.000 1.00 96.56 128 LYS A N 1
ATOM 969 C CA . LYS A 1 128 ? 9.865 -11.116 -6.234 1.00 96.56 128 LYS A CA 1
ATOM 970 C C . LYS A 1 128 ? 8.928 -10.486 -7.266 1.00 96.56 128 LYS A C 1
ATOM 972 O O . LYS A 1 128 ? 7.823 -10.987 -7.481 1.00 96.56 128 LYS A O 1
ATOM 977 N N . GLN A 1 129 ? 9.422 -9.457 -7.956 1.00 97.25 129 GLN A N 1
ATOM 978 C CA . GLN A 1 129 ? 8.778 -8.923 -9.154 1.00 97.25 129 GLN A CA 1
ATOM 979 C C . GLN A 1 129 ? 8.749 -10.009 -10.235 1.00 97.25 129 GLN A C 1
ATOM 981 O O . GLN A 1 129 ? 9.784 -10.597 -10.556 1.00 97.25 129 GLN A O 1
ATOM 986 N N . VAL A 1 130 ? 7.563 -10.278 -10.771 1.00 96.56 130 VAL A N 1
ATOM 987 C CA . VAL A 1 130 ? 7.346 -11.259 -11.842 1.00 96.56 130 VAL A CA 1
ATOM 988 C C . VAL A 1 130 ? 7.139 -10.590 -13.191 1.00 96.56 130 VAL A C 1
ATOM 990 O O . VAL A 1 130 ? 7.508 -11.163 -14.212 1.00 96.56 130 VAL A O 1
ATOM 993 N N . GLU A 1 131 ? 6.607 -9.368 -13.200 1.00 92.12 131 GLU A N 1
ATOM 994 C CA . GLU A 1 131 ? 6.345 -8.621 -14.423 1.00 92.12 131 GLU A CA 1
ATOM 995 C C . GLU A 1 131 ? 6.399 -7.111 -14.175 1.00 92.12 131 GLU A C 1
ATOM 997 O O . GLU A 1 131 ? 6.141 -6.624 -13.071 1.00 92.12 131 GLU A O 1
ATOM 1002 N N . GLU A 1 132 ? 6.749 -6.367 -15.221 1.00 90.69 132 GLU A N 1
ATOM 1003 C CA . GLU A 1 132 ? 6.679 -4.912 -15.252 1.00 90.69 132 GLU A CA 1
ATOM 1004 C C . GLU A 1 132 ? 6.134 -4.449 -16.601 1.00 90.69 132 GLU A C 1
ATOM 1006 O O . GLU A 1 132 ? 6.619 -4.850 -17.661 1.00 90.69 132 GLU A O 1
ATOM 1011 N N . LEU A 1 133 ? 5.135 -3.576 -16.540 1.00 86.50 133 LEU A N 1
ATOM 1012 C CA . LEU A 1 133 ? 4.521 -2.932 -17.686 1.00 86.50 133 LEU A CA 1
ATOM 1013 C C . LEU A 1 133 ? 5.043 -1.501 -17.785 1.00 86.50 133 LEU A C 1
ATOM 1015 O O . LEU A 1 133 ? 5.047 -0.754 -16.805 1.00 86.50 133 LEU A O 1
ATOM 1019 N N . TYR A 1 134 ? 5.437 -1.101 -18.988 1.00 79.62 134 TYR A N 1
ATOM 1020 C CA . TYR A 1 134 ? 5.902 0.251 -19.271 1.00 79.62 134 TYR A CA 1
ATOM 1021 C C . TYR A 1 134 ? 4.775 1.050 -19.932 1.00 79.62 134 TYR A C 1
ATOM 1023 O O . TYR A 1 134 ? 4.171 0.600 -20.903 1.00 79.62 134 TYR A O 1
ATOM 1031 N N . MET A 1 135 ? 4.491 2.245 -19.410 1.00 78.56 135 MET A N 1
ATOM 1032 C CA . MET A 1 135 ? 3.517 3.181 -20.003 1.00 78.56 135 MET A CA 1
ATOM 1033 C C . MET A 1 135 ? 4.140 4.057 -21.102 1.00 78.56 135 MET A C 1
ATOM 1035 O O . MET A 1 135 ? 3.467 4.886 -21.711 1.00 78.56 135 MET A O 1
ATOM 1039 N N . VAL A 1 136 ? 5.433 3.858 -21.343 1.00 78.06 136 VAL A N 1
ATOM 1040 C CA . VAL A 1 136 ? 6.255 4.448 -22.399 1.00 78.06 136 VAL A CA 1
ATOM 1041 C C . VAL A 1 136 ? 7.021 3.320 -23.098 1.00 78.06 136 VAL A C 1
ATOM 1043 O O . VAL A 1 136 ? 7.142 2.237 -22.515 1.00 78.06 136 VAL A O 1
ATOM 1046 N N . PRO A 1 137 ? 7.554 3.522 -24.316 1.00 82.69 137 PRO A N 1
ATOM 1047 C CA . PRO A 1 137 ? 8.483 2.568 -24.913 1.00 82.69 137 PRO A CA 1
ATOM 1048 C C . PRO A 1 137 ? 9.601 2.213 -23.928 1.00 82.69 137 PRO A C 1
ATOM 1050 O O . PRO A 1 137 ? 10.127 3.082 -23.228 1.00 82.69 137 PRO A O 1
ATOM 1053 N N . LYS A 1 138 ? 9.954 0.928 -23.842 1.00 80.06 138 LYS A N 1
ATOM 1054 C CA . LYS A 1 138 ? 10.875 0.429 -22.811 1.00 80.06 138 LYS A CA 1
ATOM 1055 C C . LYS A 1 138 ? 12.235 1.121 -22.886 1.00 80.06 138 LYS A C 1
ATOM 1057 O O . LYS A 1 138 ? 12.848 1.393 -21.862 1.00 80.06 138 LYS A O 1
ATOM 1062 N N . GLU A 1 139 ? 12.685 1.445 -24.088 1.00 86.00 139 GLU A N 1
ATOM 1063 C CA . GLU A 1 139 ? 13.950 2.120 -24.361 1.00 86.00 139 GLU A CA 1
ATOM 1064 C C . GLU A 1 139 ? 13.945 3.567 -23.846 1.00 86.00 139 GLU A C 1
ATOM 1066 O O . GLU A 1 139 ? 14.988 4.099 -23.473 1.00 86.00 139 GLU A O 1
ATOM 1071 N N . GLU A 1 140 ? 12.772 4.198 -23.760 1.00 81.12 140 GLU A N 1
ATOM 1072 C CA . GLU A 1 140 ? 12.617 5.568 -23.270 1.00 81.12 140 GLU A CA 1
ATOM 1073 C C . GLU A 1 140 ? 12.574 5.652 -21.743 1.00 81.12 140 GLU A C 1
ATOM 1075 O O . GLU A 1 140 ? 12.722 6.744 -21.189 1.00 81.12 140 GLU A O 1
ATOM 1080 N N . ILE A 1 141 ? 12.455 4.522 -21.031 1.00 80.31 141 ILE A N 1
ATOM 1081 C CA . ILE A 1 141 ? 12.366 4.532 -19.567 1.00 80.31 141 ILE A CA 1
ATOM 1082 C C . ILE A 1 141 ? 13.593 5.179 -18.917 1.00 80.31 141 ILE A C 1
ATOM 1084 O O . ILE A 1 141 ? 13.500 5.727 -17.826 1.00 80.31 141 ILE A O 1
ATOM 1088 N N . VAL A 1 142 ? 14.764 5.146 -19.551 1.00 83.62 142 VAL A N 1
ATOM 1089 C CA . VAL A 1 142 ? 15.972 5.796 -19.014 1.00 83.62 142 VAL A CA 1
ATOM 1090 C C . VAL A 1 142 ? 15.868 7.324 -19.007 1.00 83.62 142 VAL A C 1
ATOM 1092 O O . VAL A 1 142 ? 16.518 7.960 -18.183 1.00 83.62 142 VAL A O 1
ATOM 1095 N N . ASN A 1 143 ? 15.012 7.890 -19.861 1.00 79.88 143 ASN A N 1
ATOM 1096 C CA . ASN A 1 143 ? 14.868 9.329 -20.074 1.00 79.88 143 ASN A CA 1
ATOM 1097 C C . ASN A 1 143 ? 13.654 9.929 -19.354 1.00 79.88 143 ASN A C 1
ATOM 1099 O O . ASN A 1 143 ? 13.568 11.149 -19.209 1.00 79.88 143 ASN A O 1
ATOM 1103 N N . VAL A 1 144 ? 12.703 9.102 -18.908 1.00 79.75 144 VAL A N 1
ATOM 1104 C CA . VAL A 1 144 ? 11.524 9.597 -18.190 1.00 79.75 144 VAL A CA 1
ATOM 1105 C C . VAL A 1 144 ? 11.833 9.901 -16.731 1.00 79.75 144 VAL A C 1
ATOM 1107 O O . VAL A 1 144 ? 12.652 9.252 -16.076 1.00 79.75 144 VAL A O 1
ATOM 1110 N N . ASN A 1 145 ? 11.113 10.880 -16.190 1.00 77.12 145 ASN A N 1
ATOM 1111 C CA . ASN A 1 145 ? 11.132 11.151 -14.764 1.00 77.12 145 ASN A CA 1
ATOM 1112 C C . ASN A 1 145 ? 10.442 9.994 -14.016 1.00 77.12 145 ASN A C 1
ATOM 1114 O O . ASN A 1 145 ? 9.285 9.684 -14.285 1.00 77.12 145 ASN A O 1
ATOM 1118 N N . LYS A 1 146 ? 11.154 9.365 -13.077 1.00 80.12 146 LYS A N 1
ATOM 1119 C CA . LYS A 1 146 ? 10.676 8.219 -12.272 1.00 80.12 146 LYS A CA 1
ATOM 1120 C C . LYS A 1 146 ? 10.326 8.596 -10.835 1.00 80.12 146 LYS A C 1
ATOM 1122 O O . LYS A 1 146 ? 9.946 7.743 -10.038 1.00 80.12 146 LYS A O 1
ATOM 1127 N N . THR A 1 147 ? 10.523 9.864 -10.493 1.00 79.31 147 THR A N 1
ATOM 1128 C CA . THR A 1 147 ? 10.349 10.392 -9.139 1.00 79.31 147 THR A CA 1
ATOM 1129 C C . THR A 1 147 ? 8.883 10.710 -8.862 1.00 79.31 147 THR A C 1
ATOM 1131 O O . THR A 1 147 ? 8.031 10.701 -9.756 1.00 79.31 147 THR A O 1
ATOM 1134 N N . ARG A 1 148 ? 8.601 11.138 -7.629 1.00 69.44 148 ARG A N 1
ATOM 1135 C CA . ARG A 1 148 ? 7.287 11.651 -7.219 1.00 69.44 148 ARG A CA 1
ATOM 1136 C C . ARG A 1 148 ? 6.722 12.729 -8.149 1.00 69.44 148 ARG A C 1
ATOM 1138 O O . ARG A 1 148 ? 5.508 12.849 -8.272 1.00 69.44 148 ARG A O 1
ATOM 1145 N N . ALA A 1 149 ? 7.571 13.518 -8.814 1.00 68.94 149 ALA A N 1
ATOM 1146 C CA . ALA A 1 149 ? 7.110 14.569 -9.718 1.00 68.94 149 ALA A CA 1
ATOM 1147 C C . ALA A 1 149 ? 6.356 13.996 -10.932 1.00 68.94 149 ALA A C 1
ATOM 1149 O O . ALA A 1 149 ? 5.417 14.629 -11.408 1.00 68.94 149 ALA A O 1
ATOM 1150 N N . ALA A 1 150 ? 6.696 12.780 -11.369 1.00 62.44 150 ALA A N 1
ATOM 1151 C CA . ALA A 1 150 ? 6.000 12.072 -12.443 1.00 62.44 150 ALA A CA 1
ATOM 1152 C C . ALA A 1 150 ? 4.634 11.503 -12.024 1.00 62.44 150 ALA A C 1
ATOM 1154 O O . ALA A 1 150 ? 3.848 11.071 -12.862 1.00 62.44 150 ALA A O 1
ATOM 1155 N N . VAL A 1 151 ? 4.337 11.499 -10.730 1.00 56.72 151 VAL A N 1
ATOM 1156 C CA . VAL A 1 151 ? 3.039 11.093 -10.191 1.00 56.72 151 VAL A CA 1
ATOM 1157 C C . VAL A 1 151 ? 2.202 12.330 -9.872 1.00 56.72 151 VAL A C 1
ATOM 1159 O O . VAL A 1 151 ? 1.058 12.442 -10.294 1.00 56.72 151 VAL A O 1
ATOM 1162 N N . VAL A 1 152 ? 2.795 13.301 -9.177 1.00 53.19 152 VAL A N 1
ATOM 1163 C CA . VAL A 1 152 ? 2.099 14.490 -8.664 1.00 53.19 152 VAL A CA 1
ATOM 1164 C C . VAL A 1 152 ? 1.918 15.578 -9.737 1.00 53.19 152 VAL A C 1
ATOM 1166 O O . VAL A 1 152 ? 0.949 16.331 -9.688 1.00 53.19 152 VAL A O 1
ATOM 1169 N N . GLY A 1 153 ? 2.832 15.680 -10.711 1.00 40.47 153 GLY A N 1
ATOM 1170 C CA . GLY A 1 153 ? 2.875 16.766 -11.703 1.00 40.47 153 GLY A CA 1
ATOM 1171 C C . GLY A 1 153 ? 2.436 16.396 -13.124 1.00 40.47 153 GLY A C 1
ATOM 1172 O O . GLY A 1 153 ? 2.349 17.275 -13.985 1.00 40.47 153 GLY A O 1
ATOM 1173 N N . SER A 1 154 ? 2.165 15.122 -13.401 1.00 41.19 154 SER A N 1
ATOM 1174 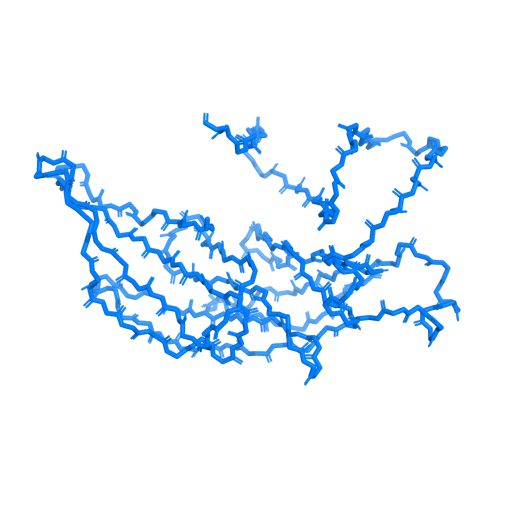C CA . SER A 1 154 ? 1.988 14.643 -14.772 1.00 41.19 154 SER A CA 1
ATOM 1175 C C . SER A 1 154 ? 0.633 15.005 -15.379 1.00 41.19 154 SER A C 1
ATOM 1177 O O . SER A 1 154 ? -0.420 14.508 -14.978 1.00 41.19 154 SER A O 1
ATOM 1179 N N . LYS A 1 155 ? 0.675 15.853 -16.413 1.00 34.53 155 LYS A N 1
ATOM 1180 C CA . LYS A 1 155 ? -0.419 16.116 -17.360 1.00 34.53 155 LYS A CA 1
ATOM 1181 C C . LYS A 1 155 ? -0.264 15.192 -18.575 1.00 34.53 155 LYS A C 1
ATOM 1183 O O . LYS A 1 155 ? 0.137 15.650 -19.641 1.00 34.53 155 LYS A O 1
ATOM 1188 N N . HIS A 1 156 ? -0.532 13.896 -18.444 1.00 36.28 156 HIS A N 1
ATOM 1189 C CA . HIS A 1 156 ? -0.460 12.997 -19.603 1.00 36.28 156 HIS A CA 1
ATOM 1190 C C . HIS A 1 156 ? -1.796 12.955 -20.364 1.00 36.28 156 HIS A C 1
ATOM 1192 O O . HIS A 1 156 ? -2.852 12.694 -19.789 1.00 36.28 156 HIS A O 1
ATOM 1198 N N . HIS A 1 157 ? -1.745 13.240 -21.671 1.00 26.84 157 HIS A N 1
ATOM 1199 C CA . HIS A 1 157 ? -2.813 12.962 -22.635 1.00 26.84 157 HIS A CA 1
ATOM 1200 C C . HIS A 1 157 ? -2.575 11.546 -23.174 1.00 26.84 157 HIS A C 1
ATOM 1202 O O . HIS A 1 157 ? -1.599 11.322 -23.882 1.00 26.84 157 HIS A O 1
ATOM 1208 N N . LEU A 1 158 ? -3.446 10.594 -22.844 1.00 31.75 158 LEU A N 1
ATOM 1209 C CA . LEU A 1 158 ? -3.459 9.274 -23.475 1.00 31.75 158 LEU A CA 1
ATOM 1210 C C . LEU A 1 158 ? -4.598 9.232 -24.499 1.00 31.75 158 LEU A C 1
ATOM 1212 O O . LEU A 1 158 ? -5.769 9.295 -24.133 1.00 31.75 158 LEU A O 1
ATOM 1216 N N . THR A 1 159 ? -4.258 9.113 -25.781 1.00 22.56 159 THR A N 1
ATOM 1217 C CA . THR A 1 159 ? -5.163 8.617 -26.828 1.00 22.56 159 THR A CA 1
ATOM 1218 C C . THR A 1 159 ? -4.846 7.145 -27.058 1.00 22.56 159 THR A C 1
ATOM 1220 O O . THR A 1 159 ? -3.839 6.826 -27.685 1.00 22.56 159 THR A O 1
ATOM 1223 N N . ALA A 1 160 ? -5.677 6.243 -26.536 1.00 30.05 160 ALA A N 1
ATOM 1224 C CA . ALA A 1 160 ? -5.534 4.809 -26.769 1.00 30.05 160 ALA A CA 1
ATOM 1225 C C . ALA A 1 160 ? -6.211 4.409 -28.092 1.00 30.05 160 ALA A C 1
ATOM 1227 O O . ALA A 1 160 ? -7.383 4.722 -28.311 1.00 30.05 160 ALA A O 1
ATOM 1228 N N . ARG A 1 161 ? -5.487 3.690 -28.963 1.00 23.12 161 ARG A N 1
ATOM 1229 C CA . ARG A 1 161 ? -6.096 2.830 -29.990 1.00 23.12 161 ARG A CA 1
ATOM 1230 C C . ARG A 1 161 ? -6.286 1.428 -29.410 1.00 23.12 161 ARG A C 1
ATOM 1232 O O . ARG A 1 161 ? -5.476 0.939 -28.634 1.00 23.12 161 ARG A O 1
ATOM 1239 N N . THR A 1 162 ? -7.414 0.851 -29.781 1.00 25.00 162 THR A N 1
ATOM 1240 C CA . THR A 1 162 ? -8.131 -0.279 -29.194 1.00 25.00 162 THR A CA 1
ATOM 1241 C C . THR A 1 162 ? -7.297 -1.561 -29.059 1.00 25.00 162 THR A C 1
ATOM 1243 O O . THR A 1 162 ? -6.858 -2.114 -30.063 1.00 25.00 162 THR A O 1
ATOM 1246 N N . VAL A 1 163 ? -7.181 -2.092 -27.837 1.00 27.44 163 VAL A N 1
ATOM 1247 C CA . VAL A 1 163 ? -6.987 -3.532 -27.584 1.00 27.44 163 VAL A CA 1
ATOM 1248 C C . VAL A 1 163 ? -8.337 -4.056 -27.075 1.00 27.44 163 VAL A C 1
ATOM 1250 O O . VAL A 1 163 ? -8.887 -3.466 -26.138 1.00 27.44 163 VAL A O 1
ATOM 1253 N N . PRO A 1 164 ? -8.941 -5.088 -27.688 1.00 25.72 164 PRO A N 1
ATOM 1254 C CA . PRO A 1 164 ? -10.323 -5.467 -27.420 1.00 25.72 164 PRO A CA 1
ATOM 1255 C C . PRO A 1 164 ? -10.426 -6.298 -26.132 1.00 25.72 164 PRO A C 1
ATOM 1257 O O . PRO A 1 164 ? -10.640 -7.499 -26.185 1.00 25.72 164 PRO A O 1
ATOM 1260 N N . MET A 1 165 ? -10.243 -5.663 -24.970 1.00 24.47 165 MET A N 1
ATOM 1261 C CA . MET A 1 165 ? -10.814 -6.125 -23.691 1.00 24.47 165 MET A 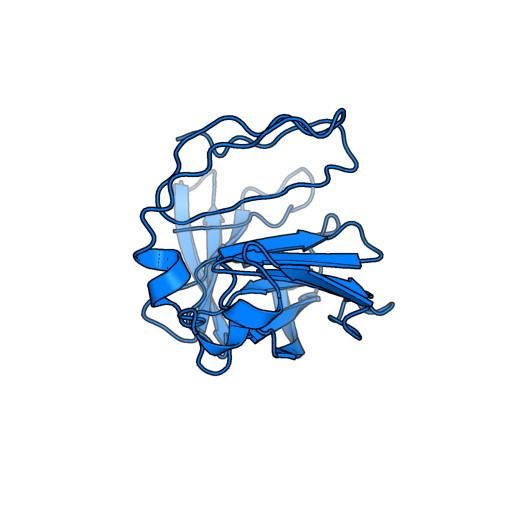CA 1
ATOM 1262 C C . MET A 1 165 ? -10.710 -5.119 -22.530 1.00 24.47 165 MET A C 1
ATOM 1264 O O . MET A 1 165 ? -11.156 -5.429 -21.430 1.00 24.47 165 MET A O 1
ATOM 1268 N N . LEU A 1 166 ? -10.164 -3.914 -22.736 1.00 32.12 166 LEU A N 1
ATOM 1269 C CA . LEU A 1 166 ? -9.959 -2.954 -21.649 1.00 32.12 166 LEU A CA 1
ATOM 1270 C C . LEU A 1 166 ? -10.354 -1.542 -22.098 1.00 32.12 166 LEU A C 1
ATOM 1272 O O . LEU A 1 166 ? -9.673 -0.921 -22.911 1.00 32.12 166 LEU A O 1
ATOM 1276 N N . THR A 1 167 ? -11.478 -1.035 -21.589 1.00 25.12 167 THR A N 1
ATOM 1277 C CA . THR A 1 167 ? -11.907 0.353 -21.828 1.00 25.12 167 THR A CA 1
ATOM 1278 C C . THR A 1 167 ? -11.569 1.194 -20.602 1.00 25.12 167 THR A C 1
ATOM 1280 O O . THR A 1 167 ? -12.180 1.026 -19.551 1.00 25.12 167 THR A O 1
ATOM 1283 N N . ILE A 1 168 ? -10.607 2.109 -20.738 1.00 35.38 168 ILE A N 1
ATOM 1284 C CA . ILE A 1 168 ? -10.239 3.091 -19.708 1.00 35.38 168 ILE A CA 1
ATOM 1285 C C . ILE A 1 168 ? -10.879 4.431 -20.086 1.00 35.38 168 ILE A C 1
ATOM 1287 O O . ILE A 1 168 ? -10.539 5.006 -21.116 1.00 35.38 168 ILE A O 1
ATOM 1291 N N . ASN A 1 169 ? -11.788 4.948 -19.255 1.00 23.23 169 ASN A N 1
ATOM 1292 C CA . ASN A 1 169 ? -12.398 6.270 -19.433 1.00 23.23 169 ASN A CA 1
ATOM 1293 C C . ASN A 1 169 ? -12.263 7.112 -18.154 1.00 23.23 169 ASN A C 1
ATOM 1295 O O . ASN A 1 169 ? -13.070 6.946 -17.244 1.00 23.23 169 ASN A O 1
ATOM 1299 N N . ARG A 1 170 ? -11.291 8.042 -18.107 1.00 25.56 170 ARG A N 1
ATOM 1300 C CA . ARG A 1 170 ? -11.416 9.433 -17.590 1.00 25.56 170 ARG A CA 1
ATOM 1301 C C . ARG A 1 170 ? -10.060 10.132 -17.408 1.00 25.56 170 ARG A C 1
ATOM 1303 O O . ARG A 1 170 ? -9.071 9.521 -17.026 1.00 25.56 170 ARG A O 1
ATOM 1310 N N . LYS A 1 171 ? -10.074 11.460 -17.601 1.00 25.64 171 LYS A N 1
ATOM 1311 C CA . LYS A 1 171 ? -9.050 12.411 -17.137 1.00 25.64 171 LYS A CA 1
ATOM 1312 C C . LYS A 1 171 ? -9.042 12.444 -15.604 1.00 25.64 171 LYS A C 1
ATOM 1314 O O . LYS A 1 171 ? -9.967 12.991 -15.009 1.00 25.64 171 LYS A O 1
ATOM 1319 N N . LEU A 1 172 ? -7.987 11.922 -14.987 1.00 30.62 172 LEU A N 1
ATOM 1320 C CA . LEU A 1 172 ? -7.590 12.263 -13.623 1.00 30.62 172 LEU A CA 1
ATOM 1321 C C . LEU A 1 172 ? -6.170 12.821 -13.665 1.00 30.62 172 LEU A C 1
ATOM 1323 O O . LEU A 1 172 ? -5.280 12.244 -14.284 1.00 30.62 172 LEU A O 1
ATOM 1327 N N . TYR A 1 173 ? -5.978 13.967 -13.020 1.00 29.80 173 TYR A N 1
ATOM 1328 C CA . TYR A 1 173 ? -4.652 14.484 -12.722 1.00 29.80 173 TYR A CA 1
ATOM 1329 C C . TYR A 1 173 ? -3.917 13.446 -11.858 1.00 29.80 173 TYR A C 1
ATOM 1331 O O . TYR A 1 173 ? -4.367 13.146 -10.755 1.00 29.80 173 TYR A O 1
ATOM 1339 N N . GLY A 1 174 ? -2.818 12.889 -12.373 1.00 35.84 174 GLY A N 1
ATOM 1340 C CA . GLY A 1 174 ? -1.791 12.227 -11.561 1.00 35.84 174 GLY A CA 1
ATOM 1341 C C . GLY A 1 174 ? -2.143 10.908 -10.858 1.00 35.84 174 GLY A C 1
ATOM 1342 O O . GLY A 1 174 ? -1.566 10.628 -9.810 1.00 35.84 174 GLY A O 1
ATOM 1343 N N . ALA A 1 175 ? -3.048 10.081 -11.393 1.00 35.88 175 ALA A N 1
ATOM 1344 C CA . ALA A 1 175 ? -3.216 8.704 -10.913 1.00 35.88 175 ALA A CA 1
ATOM 1345 C C . ALA A 1 175 ? -3.666 7.762 -12.039 1.00 35.88 175 ALA A C 1
ATOM 1347 O O . ALA A 1 175 ? -4.823 7.775 -12.458 1.00 35.88 175 ALA A O 1
ATOM 1348 N N . HIS A 1 176 ? -2.749 6.926 -12.526 1.00 37.31 176 HIS A N 1
ATOM 1349 C CA . HIS A 1 176 ? -3.060 5.826 -13.439 1.00 37.31 176 HIS A CA 1
ATOM 1350 C C . HIS A 1 176 ? -3.518 4.622 -12.606 1.00 37.31 176 HIS A C 1
ATOM 1352 O O . HIS A 1 176 ? -2.724 3.735 -12.304 1.00 37.31 176 HIS A O 1
ATOM 1358 N N . ALA A 1 177 ? -4.772 4.616 -12.151 1.00 34.38 177 ALA A N 1
ATOM 1359 C CA . ALA A 1 177 ? -5.325 3.456 -11.457 1.00 34.38 177 ALA A CA 1
ATOM 1360 C C . ALA A 1 177 ? -5.689 2.371 -12.483 1.00 34.38 177 ALA A C 1
ATOM 1362 O O . ALA A 1 177 ? -6.538 2.592 -13.348 1.00 34.38 177 ALA A O 1
ATOM 1363 N N . PHE A 1 178 ? -5.041 1.213 -12.381 1.00 31.55 178 PHE A N 1
ATOM 1364 C CA . PHE A 1 178 ? -5.562 -0.045 -12.901 1.00 31.55 178 PHE A CA 1
ATOM 1365 C C . PHE A 1 178 ? -6.080 -0.840 -11.694 1.00 31.55 178 PHE A C 1
ATOM 1367 O O . PHE A 1 178 ? -5.415 -0.888 -10.663 1.00 31.55 178 PHE A O 1
ATOM 1374 N N . ASP A 1 179 ? -7.276 -1.415 -11.798 1.00 34.06 179 ASP A N 1
ATOM 1375 C CA . ASP A 1 179 ? -7.848 -2.300 -10.779 1.00 34.06 179 ASP A CA 1
ATOM 1376 C C . ASP A 1 179 ? -8.277 -3.604 -11.465 1.00 34.06 179 ASP A C 1
ATOM 1378 O O . ASP A 1 179 ? -9.058 -3.578 -12.421 1.00 34.06 179 ASP A O 1
ATOM 1382 N N . ILE A 1 180 ? -7.736 -4.734 -11.005 1.00 34.44 180 ILE A N 1
ATOM 1383 C CA . ILE A 1 180 ? -8.190 -6.076 -11.378 1.00 34.44 180 ILE A CA 1
ATOM 1384 C C . ILE A 1 180 ? -9.041 -6.570 -10.213 1.00 34.44 180 ILE A C 1
ATOM 1386 O O . ILE A 1 180 ? -8.549 -7.034 -9.190 1.00 34.44 180 ILE A O 1
ATOM 1390 N N . ASN A 1 181 ? -10.352 -6.430 -10.372 1.00 37.50 181 ASN A N 1
ATOM 1391 C CA . ASN A 1 181 ? -11.312 -6.692 -9.317 1.00 37.50 181 ASN A CA 1
ATOM 1392 C C . ASN A 1 181 ? -11.729 -8.171 -9.301 1.00 37.50 181 ASN A C 1
ATOM 1394 O O . ASN A 1 181 ? -12.402 -8.636 -10.222 1.00 37.50 181 ASN A O 1
ATOM 1398 N N . VAL A 1 182 ? -11.415 -8.891 -8.221 1.00 39.56 182 VAL A N 1
ATOM 1399 C CA . VAL A 1 182 ? -11.843 -10.292 -8.015 1.00 39.56 182 VAL A CA 1
ATOM 1400 C C . VAL A 1 182 ? -13.342 -10.401 -7.657 1.00 39.56 182 VAL A C 1
ATOM 1402 O O . VAL A 1 182 ? -13.910 -11.487 -7.663 1.00 39.56 182 VAL A O 1
ATOM 1405 N N . ASN A 1 183 ? -14.039 -9.280 -7.410 1.00 32.47 183 ASN A N 1
ATOM 1406 C CA . ASN A 1 183 ? -15.393 -9.264 -6.838 1.00 32.47 183 ASN A CA 1
ATOM 1407 C C . ASN A 1 183 ? -16.457 -8.497 -7.653 1.00 32.47 183 ASN A C 1
ATOM 1409 O O . ASN A 1 183 ? -17.542 -8.232 -7.131 1.00 32.47 183 ASN A O 1
ATOM 1413 N N . ARG A 1 184 ? -16.204 -8.148 -8.927 1.00 31.42 184 ARG A N 1
ATOM 1414 C CA . ARG A 1 184 ? -17.163 -7.444 -9.822 1.00 31.42 184 ARG A CA 1
ATOM 1415 C C . ARG A 1 184 ? -17.781 -6.156 -9.239 1.00 31.42 184 ARG A C 1
ATOM 1417 O O . ARG A 1 184 ? -18.854 -5.738 -9.671 1.00 31.42 184 ARG A O 1
ATOM 1424 N N . LYS A 1 185 ? -17.127 -5.497 -8.279 1.00 30.11 185 LYS A N 1
ATOM 1425 C CA . LYS A 1 185 ? -17.604 -4.237 -7.686 1.00 30.11 185 LYS A CA 1
ATOM 1426 C C . LYS A 1 185 ? -16.549 -3.156 -7.853 1.00 30.11 185 LYS A C 1
ATOM 1428 O O . LYS A 1 185 ? -15.676 -3.026 -7.005 1.00 30.11 185 LYS A O 1
ATOM 1433 N N . GLY A 1 186 ? -16.639 -2.391 -8.942 1.00 29.83 186 GLY A N 1
ATOM 1434 C CA . GLY A 1 186 ? -15.791 -1.217 -9.146 1.00 29.83 186 GLY A CA 1
ATOM 1435 C C . GLY A 1 186 ? -15.977 -0.226 -8.000 1.00 29.83 186 GLY A C 1
ATOM 1436 O O . GLY A 1 186 ? -17.095 0.229 -7.752 1.00 29.83 186 GLY A O 1
ATOM 1437 N N . PHE A 1 187 ? -14.896 0.078 -7.283 1.00 32.69 187 PHE A N 1
ATOM 1438 C CA . PHE A 1 187 ? -14.921 1.085 -6.233 1.00 32.69 187 PHE A CA 1
ATOM 1439 C C . PHE A 1 187 ? -14.648 2.454 -6.856 1.00 32.69 187 PHE A C 1
ATOM 1441 O O . PHE A 1 187 ? -13.536 2.762 -7.280 1.00 32.69 187 PHE A O 1
ATOM 1448 N N . VAL A 1 188 ? -15.687 3.281 -6.923 1.00 26.11 188 VAL A N 1
ATOM 1449 C CA . VAL A 1 188 ? -15.539 4.725 -7.095 1.00 26.11 188 VAL A CA 1
ATOM 1450 C C . VAL A 1 188 ? -15.337 5.291 -5.690 1.00 26.11 188 VAL A C 1
ATOM 1452 O O . VAL A 1 188 ? -16.253 5.148 -4.879 1.00 26.11 188 VAL A O 1
ATOM 1455 N N . PRO A 1 189 ? -14.195 5.924 -5.358 1.00 23.91 189 PRO A N 1
ATOM 1456 C CA . PRO A 1 189 ? -14.128 6.736 -4.153 1.00 23.91 189 PRO A CA 1
ATOM 1457 C C . PRO A 1 189 ? -15.109 7.898 -4.340 1.00 23.91 189 PRO A C 1
ATOM 1459 O O . PRO A 1 189 ? -14.855 8.827 -5.107 1.00 23.91 189 PRO A O 1
ATOM 1462 N N . HIS A 1 190 ? -16.282 7.785 -3.721 1.00 21.52 190 HIS A N 1
ATOM 1463 C CA . HIS A 1 190 ? -17.287 8.837 -3.716 1.00 21.52 190 HIS A CA 1
ATOM 1464 C C . HIS A 1 190 ? -16.910 9.868 -2.643 1.00 21.52 190 HIS A C 1
ATOM 1466 O O . HIS A 1 190 ? -16.491 9.491 -1.548 1.00 21.52 190 HIS A O 1
ATOM 1472 N N . LEU A 1 191 ? -17.019 11.150 -3.006 1.00 27.84 191 LEU A N 1
ATOM 1473 C CA . LEU A 1 191 ? -16.990 12.294 -2.088 1.00 27.84 191 LEU A CA 1
ATOM 1474 C C . LEU A 1 191 ? -18.179 12.242 -1.126 1.00 27.84 191 LEU A C 1
ATOM 1476 O O . LEU A 1 191 ? -19.264 11.812 -1.596 1.00 27.84 191 LEU A O 1
#

Sequence (191 aa):
MPAIEFASSYGSSVHHLVSGSYTNKTLFLLAFDTIARTLTLNSTVPGFGLHQFVTTNAAKDRVYATAMSEPPQLFSWAVDKNYRFTHLDTVNITSSSCYFSDDGNFAFSSGGSTAAIHNLNKDGSIGKQVEELYMVPKEEIVNVNKTRAAVVGSKHHLTARTVPMLTINRKLYGAHAFDINVNRKGFVPHL

Foldseek 3Di:
DDWEWDDDPPPAQKTWIWDFAQPDQKIFIWIARNVVRDIGGPDIHRNNARFLDKDAAPNRQKIKTWHLDVQTWIWMWGQDPVRDTDTDDIDGDLAGFNDWDDPQQWIWTDFQFKIWIFGQDPVRGTHDTPDMDGNDPPVCSVVGDRGCCSQQPDPDDDDDDDDPPDDDDDDDHRHPDDDDDPPPDDDDPDD

InterPro domains:
  IPR015943 WD40/YVTN repeat-like-containing domain superfamily [G3DSA:2.130.10.10] (13-191)
  IPR019405 Lactonase, 7-bladed beta-propeller [PF10282] (17-133)
  IPR050282 Cycloisomerase 2 [PTHR30344] (12-145)

Secondary structure (DSSP, 8-state):
--EEEEPP-TT-SEEEEEE--SS-SEEEEEEEETTTTEEEEEEEEE--S--S-EEE-TTSSEEEEEE--SS-EEEEEEE-TT--EEEEEEEE-SS--SEEEE-SSEEEEEETTEEEEEEEPTTS-EEEEEEEEESS-GGGGGTS--STHHHHS------PPP-TT-------TT-------TTS-------

Organism: NCBI:txid2494466

Radius of gyration: 17.22 Å; chains: 1; bounding box: 37×34×50 Å